Protein AF-A0A9W6WXC5-F1 (afdb_monomer_lite)

Secondary structure (DSSP, 8-state):
----------------------PPPPPPPPPPPPPPPPPP------------------HHHHHHHHHT-SHHHHHHHHHH-TT---TTTTT-HHHHHHHHHHH-GGGSS---------HHHHHHHHHHHHHHHHHHHHHHHHHHHHHHHHHHHHHHHHHHHHHHHHHHHHHHHHHHHHHHHHHHHHHHHHHHHHHHHHHHHHHHHHHHHHHHHHHHHHHHHHHHHHHHHHHHHHHHHHHHHHHHHHHHHHHHHHHHHHHHHHHHHHHHHHHHTSHHHHHHHHHHHHHHHHHHHHHHHHHHHHHHHHHHHHHHHHTSS---

Organism: NCBI:txid2077276

Structure (mmCIF, N/CA/C/O backbone):
data_AF-A0A9W6WXC5-F1
#
_entry.id   AF-A0A9W6WXC5-F1
#
loop_
_atom_site.group_PDB
_atom_site.id
_atom_site.type_symbol
_atom_site.label_atom_id
_atom_site.label_alt_id
_atom_site.label_comp_id
_atom_site.label_asym_id
_atom_site.label_entity_id
_atom_site.label_seq_id
_atom_site.pdbx_PDB_ins_code
_atom_site.Cartn_x
_atom_site.Cartn_y
_atom_site.Cartn_z
_atom_site.occupancy
_atom_site.B_iso_or_equiv
_atom_site.auth_seq_id
_atom_site.auth_comp_id
_atom_site.auth_asym_id
_atom_site.auth_atom_id
_atom_site.pdbx_PDB_model_num
ATOM 1 N N . MET A 1 1 ? 38.852 13.718 -19.858 1.00 51.62 1 MET A N 1
ATOM 2 C CA . MET A 1 1 ? 39.700 12.646 -19.287 1.00 51.62 1 MET A CA 1
ATOM 3 C C . MET A 1 1 ? 38.991 12.099 -18.048 1.00 51.62 1 MET A C 1
ATOM 5 O O . MET A 1 1 ? 39.132 12.653 -16.976 1.00 51.62 1 MET A O 1
ATOM 9 N N . LEU A 1 2 ? 37.888 11.368 -18.196 1.00 39.84 2 LEU A N 1
ATOM 10 C CA . LEU A 1 2 ? 37.776 9.903 -18.263 1.00 39.84 2 LEU A CA 1
ATOM 11 C C . LEU A 1 2 ? 38.662 9.092 -17.291 1.00 39.84 2 LEU A C 1
ATOM 13 O O . LEU A 1 2 ? 39.850 8.932 -17.531 1.00 39.84 2 LEU A O 1
ATOM 17 N N . ARG A 1 3 ? 37.945 8.440 -16.360 1.00 41.88 3 ARG A N 1
ATOM 18 C CA . ARG A 1 3 ? 38.170 7.122 -15.733 1.00 41.88 3 ARG A CA 1
ATOM 19 C C . ARG A 1 3 ? 39.221 7.029 -14.625 1.00 41.88 3 ARG A C 1
ATOM 21 O O . ARG A 1 3 ? 40.404 7.150 -14.884 1.00 41.88 3 ARG A O 1
ATOM 28 N N . GLN A 1 4 ? 38.767 6.576 -13.455 1.00 47.94 4 GLN A N 1
ATOM 29 C CA . GLN A 1 4 ? 39.073 5.225 -12.964 1.00 47.94 4 GLN A CA 1
ATOM 30 C C . GLN A 1 4 ? 37.939 4.753 -12.037 1.00 47.94 4 GLN A C 1
ATOM 32 O O . GLN A 1 4 ? 37.555 5.415 -11.080 1.00 47.94 4 GLN A O 1
ATOM 37 N N . VAL A 1 5 ? 37.362 3.621 -12.432 1.00 46.06 5 VAL A N 1
ATOM 38 C CA . VAL A 1 5 ? 36.309 2.837 -11.790 1.00 46.06 5 VAL A CA 1
ATOM 39 C C . VAL A 1 5 ? 36.912 1.449 -11.617 1.00 46.06 5 VAL A C 1
ATOM 41 O O . VAL A 1 5 ? 37.353 0.864 -12.605 1.00 46.06 5 VAL A O 1
ATOM 44 N N . THR A 1 6 ? 36.857 0.896 -10.413 1.00 54.97 6 THR A N 1
ATOM 45 C CA . THR A 1 6 ? 37.159 -0.513 -10.104 1.00 54.97 6 THR A CA 1
ATOM 46 C C . THR A 1 6 ? 36.149 -0.953 -9.038 1.00 54.97 6 THR A C 1
ATOM 48 O O . THR A 1 6 ? 36.198 -0.493 -7.906 1.00 54.97 6 THR A O 1
ATOM 51 N N . ARG A 1 7 ? 35.005 -1.556 -9.408 1.00 45.44 7 ARG A N 1
ATOM 52 C CA . ARG A 1 7 ? 34.735 -3.011 -9.568 1.00 45.44 7 ARG A CA 1
ATOM 53 C C . ARG A 1 7 ? 35.386 -3.870 -8.470 1.00 45.44 7 ARG A C 1
ATOM 55 O O . ARG A 1 7 ? 36.600 -3.972 -8.431 1.00 45.44 7 ARG A O 1
ATOM 62 N N . SER A 1 8 ? 34.632 -4.381 -7.489 1.00 41.09 8 SER A N 1
ATOM 63 C CA . SER A 1 8 ? 33.721 -5.555 -7.505 1.00 41.09 8 SER A CA 1
ATOM 64 C C . SER A 1 8 ? 34.401 -6.842 -7.018 1.00 41.09 8 SER A C 1
ATOM 66 O O . SER A 1 8 ? 35.233 -7.392 -7.730 1.00 41.09 8 SER A O 1
ATOM 68 N N . ARG A 1 9 ? 33.917 -7.416 -5.904 1.00 41.34 9 ARG A N 1
ATOM 69 C CA . ARG A 1 9 ? 33.710 -8.873 -5.790 1.00 41.34 9 ARG A CA 1
ATOM 70 C C . ARG A 1 9 ? 32.739 -9.208 -4.654 1.00 41.34 9 ARG A C 1
ATOM 72 O O . ARG A 1 9 ? 33.105 -9.241 -3.488 1.00 41.34 9 ARG A O 1
ATOM 79 N N . ALA A 1 10 ? 31.490 -9.461 -5.030 1.00 38.66 10 ALA A N 1
ATOM 80 C CA . ALA A 1 10 ? 30.543 -10.226 -4.236 1.00 38.66 10 ALA A CA 1
ATOM 81 C C . ALA A 1 10 ? 30.579 -11.666 -4.760 1.00 38.66 10 ALA A C 1
ATOM 83 O O . ALA A 1 10 ? 30.382 -11.893 -5.954 1.00 38.66 10 ALA A O 1
ATOM 84 N N . THR A 1 11 ? 30.855 -12.631 -3.889 1.00 53.06 11 THR A N 1
ATOM 85 C CA . THR A 1 11 ? 30.681 -14.057 -4.178 1.00 53.06 11 THR A CA 1
ATOM 86 C C . THR A 1 11 ? 29.415 -14.536 -3.493 1.00 53.06 11 THR A C 1
ATOM 88 O O . THR A 1 11 ? 29.370 -14.683 -2.275 1.00 53.06 11 THR A O 1
ATOM 91 N N . ALA A 1 12 ? 28.390 -14.777 -4.304 1.00 40.16 12 ALA A N 1
ATOM 92 C CA . ALA A 1 12 ? 27.260 -15.614 -3.948 1.00 40.16 12 ALA A CA 1
ATOM 93 C C . ALA A 1 12 ? 27.708 -17.082 -3.955 1.00 40.16 12 ALA A C 1
ATOM 95 O O . ALA A 1 12 ? 28.327 -17.538 -4.918 1.00 40.16 12 ALA A O 1
ATOM 96 N N . ARG A 1 13 ? 27.357 -17.839 -2.912 1.00 40.25 13 ARG A N 1
ATOM 97 C CA . ARG A 1 13 ? 27.306 -19.300 -2.985 1.00 40.25 13 ARG A CA 1
ATOM 98 C C . ARG A 1 13 ? 26.035 -19.780 -2.295 1.00 40.25 13 ARG A C 1
ATOM 100 O O . ARG A 1 13 ? 25.882 -19.666 -1.085 1.00 40.25 13 ARG A O 1
ATOM 107 N N . ALA A 1 14 ? 25.118 -20.262 -3.122 1.00 41.31 14 ALA A N 1
ATOM 108 C CA . ALA A 1 14 ? 23.935 -21.005 -2.738 1.00 41.31 14 ALA A CA 1
ATOM 109 C C . ALA A 1 14 ? 24.313 -22.470 -2.480 1.00 41.31 14 ALA A C 1
ATOM 111 O O . ALA A 1 14 ? 25.036 -23.048 -3.288 1.00 41.31 14 ALA A O 1
ATOM 112 N N . ALA A 1 15 ? 23.813 -23.049 -1.387 1.00 42.28 15 ALA A N 1
ATOM 113 C CA . ALA A 1 15 ? 23.455 -24.465 -1.240 1.00 42.28 15 ALA A CA 1
ATOM 114 C C . ALA A 1 15 ? 22.962 -24.709 0.196 1.00 42.28 15 ALA A C 1
ATOM 116 O O . ALA A 1 15 ? 23.644 -24.331 1.144 1.00 42.28 15 ALA A O 1
ATOM 117 N N . GLY A 1 16 ? 21.803 -25.354 0.358 1.00 36.34 16 GLY A N 1
ATOM 118 C CA . GLY A 1 16 ? 21.362 -25.864 1.662 1.00 36.34 16 GLY A CA 1
ATOM 119 C C . GLY A 1 16 ? 19.870 -25.720 1.936 1.00 36.34 16 GLY A C 1
ATOM 120 O O . GLY A 1 16 ? 19.472 -25.035 2.872 1.00 36.34 16 GLY A O 1
ATOM 121 N N . GLN A 1 17 ? 19.036 -26.360 1.117 1.00 45.66 17 GLN A N 1
ATOM 122 C CA . GLN A 1 17 ? 17.644 -26.636 1.466 1.00 45.66 17 GLN A CA 1
ATOM 123 C C . GLN A 1 17 ? 17.550 -27.764 2.509 1.00 45.66 17 GLN A C 1
ATOM 125 O O . GLN A 1 17 ? 18.410 -28.636 2.583 1.00 45.66 17 GLN A O 1
ATOM 130 N N . THR A 1 18 ? 16.399 -27.786 3.188 1.00 42.62 18 THR A N 1
ATOM 131 C CA . THR A 1 18 ? 15.774 -28.888 3.948 1.00 42.62 18 THR A CA 1
ATOM 132 C C . THR A 1 18 ? 16.166 -29.074 5.419 1.00 42.62 18 THR A C 1
ATOM 134 O O . THR A 1 18 ? 17.096 -29.786 5.767 1.00 42.62 18 THR A O 1
ATOM 137 N N . ARG A 1 19 ? 15.340 -28.499 6.306 1.00 42.53 19 ARG A N 1
ATOM 138 C CA . ARG A 1 19 ? 14.534 -29.227 7.314 1.00 42.53 19 ARG A CA 1
ATOM 139 C C . ARG A 1 19 ? 13.694 -28.218 8.109 1.00 42.53 19 ARG A C 1
ATOM 141 O O . ARG A 1 19 ? 14.120 -27.698 9.134 1.00 42.53 19 ARG A O 1
ATOM 148 N N . ARG A 1 20 ? 12.481 -27.926 7.626 1.00 41.16 20 ARG A N 1
ATOM 149 C CA . ARG A 1 20 ? 11.422 -27.351 8.468 1.00 41.16 20 ARG A CA 1
ATOM 150 C C . ARG A 1 20 ? 10.619 -28.513 9.036 1.00 41.16 20 ARG A C 1
ATOM 152 O O . ARG A 1 20 ? 9.940 -29.213 8.292 1.00 41.16 20 ARG A O 1
ATOM 159 N N . ALA A 1 21 ? 10.735 -28.711 10.342 1.00 39.22 21 ALA A N 1
ATOM 160 C CA . ALA A 1 21 ? 9.801 -29.511 11.109 1.00 39.22 21 ALA A CA 1
ATOM 161 C C . ALA A 1 21 ? 8.418 -28.843 11.036 1.00 39.22 21 ALA A C 1
ATOM 163 O O . ALA A 1 21 ? 8.267 -27.674 11.389 1.00 39.22 21 ALA A O 1
ATOM 164 N N . LEU A 1 22 ? 7.427 -29.577 10.535 1.00 38.88 22 LEU A N 1
ATOM 165 C CA . LEU A 1 22 ? 6.019 -29.221 10.652 1.00 38.88 22 LEU A CA 1
ATOM 166 C C . LEU A 1 22 ? 5.577 -29.585 12.073 1.00 38.88 22 LEU A C 1
ATOM 168 O O . LEU A 1 22 ? 5.265 -30.738 12.355 1.00 38.88 22 LEU A O 1
ATOM 172 N N . SER A 1 23 ? 5.592 -28.611 12.982 1.00 43.75 23 SER A N 1
ATOM 173 C CA . SER A 1 23 ? 4.859 -28.707 14.240 1.00 43.75 23 SER A CA 1
ATOM 174 C C . SER A 1 23 ? 3.385 -28.406 13.966 1.00 43.75 23 SER A C 1
ATOM 176 O O . SER A 1 23 ? 3.017 -27.326 13.504 1.00 43.75 23 SER A O 1
ATOM 178 N N . ALA A 1 24 ? 2.539 -29.401 14.214 1.00 51.22 24 ALA A N 1
ATOM 179 C CA . ALA A 1 24 ? 1.091 -29.280 14.164 1.00 51.22 24 ALA A CA 1
ATOM 180 C C . ALA A 1 24 ? 0.589 -28.250 15.200 1.00 51.22 24 ALA A C 1
ATOM 182 O O . ALA A 1 24 ? 1.048 -28.283 16.346 1.00 51.22 24 ALA A O 1
ATOM 183 N N . PRO A 1 25 ? -0.363 -27.361 14.861 1.00 47.50 25 PRO A N 1
ATOM 184 C CA . PRO A 1 25 ? -1.049 -26.569 15.868 1.00 47.50 25 PRO A CA 1
ATOM 185 C C . PRO A 1 25 ? -2.075 -27.432 16.611 1.00 47.50 25 PRO A C 1
ATOM 187 O O . PRO A 1 25 ? -2.856 -28.177 16.016 1.00 47.50 25 PRO A O 1
ATOM 190 N N . ALA A 1 26 ? -2.061 -27.316 17.937 1.00 43.03 26 ALA A N 1
ATOM 191 C CA . ALA A 1 26 ? -3.020 -27.945 18.824 1.00 43.03 26 ALA A CA 1
ATOM 192 C C . ALA A 1 26 ? -4.454 -27.461 18.543 1.00 43.03 26 ALA A C 1
ATOM 194 O O . ALA A 1 26 ? -4.724 -26.281 18.319 1.00 43.03 26 ALA A O 1
ATOM 195 N N . LYS A 1 27 ? -5.362 -28.432 18.585 1.00 48.53 27 LYS A N 1
ATOM 196 C CA . LYS A 1 27 ? -6.817 -28.344 18.475 1.00 48.53 27 LYS A CA 1
ATOM 197 C C . LYS A 1 27 ? -7.394 -27.328 19.473 1.00 48.53 27 LYS A C 1
ATOM 199 O O . LYS A 1 27 ? -7.203 -27.466 20.678 1.00 48.53 27 LYS A O 1
ATOM 204 N N . ALA A 1 28 ? -8.111 -26.327 18.963 1.00 46.88 28 ALA A N 1
ATOM 205 C CA . ALA A 1 28 ? -8.861 -25.364 19.767 1.00 46.88 28 ALA A CA 1
ATOM 206 C C . ALA A 1 28 ? -10.003 -26.057 20.546 1.00 46.88 28 ALA A C 1
ATOM 208 O O . ALA A 1 28 ? -10.663 -26.938 19.983 1.00 46.88 28 ALA A O 1
ATOM 209 N N . PRO A 1 29 ? -10.278 -25.677 21.808 1.00 52.50 29 PRO A N 1
ATOM 210 C CA . PRO A 1 29 ? -11.472 -26.126 22.508 1.00 52.50 29 PRO A CA 1
ATOM 211 C C . PRO A 1 29 ? -12.711 -25.386 21.986 1.00 52.50 29 PRO A C 1
ATOM 213 O O . PRO A 1 29 ? -12.694 -24.177 21.756 1.00 52.50 29 PRO A O 1
ATOM 216 N N . ALA A 1 30 ? -13.778 -26.155 21.787 1.00 46.12 30 ALA A N 1
ATOM 217 C CA . ALA A 1 30 ? -15.077 -25.705 21.314 1.00 46.12 30 ALA A CA 1
ATOM 218 C C . ALA A 1 30 ? -15.696 -24.638 22.233 1.00 46.12 30 ALA A C 1
ATOM 220 O O . ALA A 1 30 ? -15.663 -24.753 23.459 1.00 46.12 30 ALA A O 1
ATOM 221 N N . ALA A 1 31 ? -16.291 -23.617 21.616 1.00 49.19 31 ALA A N 1
ATOM 222 C CA . ALA A 1 31 ? -17.141 -22.643 22.285 1.00 49.19 31 ALA A CA 1
ATOM 223 C C . ALA A 1 31 ? -18.435 -23.315 22.792 1.00 49.19 31 ALA A C 1
ATOM 225 O O . ALA A 1 31 ? -19.008 -24.130 22.064 1.00 49.19 31 ALA A O 1
ATOM 226 N N . PRO A 1 32 ? -18.929 -22.983 23.998 1.00 53.50 32 PRO A N 1
ATOM 227 C CA . PRO A 1 32 ? -20.231 -23.445 24.452 1.00 53.50 32 PRO A CA 1
ATOM 228 C C . PRO A 1 32 ? -21.359 -22.655 23.774 1.00 53.50 32 PRO A C 1
ATOM 230 O O . PRO A 1 32 ? -21.360 -21.425 23.728 1.00 53.50 32 PRO A O 1
ATOM 233 N N . THR A 1 33 ? -22.324 -23.402 23.256 1.00 58.69 33 THR A N 1
ATOM 234 C CA . THR A 1 33 ? -23.594 -22.963 22.671 1.00 58.69 33 THR A CA 1
ATOM 235 C C . THR A 1 33 ? -24.427 -22.154 23.683 1.00 58.69 33 THR A C 1
ATOM 237 O O . THR A 1 33 ? -24.492 -22.548 24.850 1.00 58.69 33 THR A O 1
ATOM 240 N N . PRO A 1 34 ? -25.104 -21.059 23.285 1.00 46.81 34 PRO A N 1
ATOM 241 C CA . PRO A 1 34 ? -25.998 -20.325 24.177 1.00 46.81 34 PRO A CA 1
ATOM 242 C C . PRO A 1 34 ? -27.314 -21.089 24.397 1.00 46.81 34 PRO A C 1
ATOM 244 O O . PRO A 1 34 ? -27.959 -21.534 23.449 1.00 46.81 34 PRO A O 1
ATOM 247 N N . ALA A 1 35 ? -27.706 -21.234 25.663 1.00 52.19 35 ALA A N 1
ATOM 248 C CA . ALA A 1 35 ? -28.990 -21.793 26.080 1.00 52.19 35 ALA A CA 1
ATOM 249 C C . ALA A 1 35 ? -30.164 -20.831 25.765 1.00 52.19 35 ALA A C 1
ATOM 251 O O . ALA A 1 35 ? -29.963 -19.614 25.737 1.00 52.19 35 ALA A O 1
ATOM 252 N N . PRO A 1 36 ? -31.388 -21.352 25.543 1.00 57.69 36 PRO A N 1
ATOM 253 C CA . PRO A 1 36 ? -32.557 -20.557 25.159 1.00 57.69 36 PRO A CA 1
ATOM 254 C C . PRO A 1 36 ? -33.153 -19.756 26.338 1.00 57.69 36 PRO A C 1
ATOM 256 O O . PRO A 1 36 ? -32.984 -20.144 27.497 1.00 57.69 36 PRO A O 1
ATOM 259 N N . PRO A 1 37 ? -33.877 -18.650 26.070 1.00 52.66 37 PRO A N 1
ATOM 260 C CA . PRO A 1 37 ? -34.455 -17.804 27.110 1.00 52.66 37 PRO A CA 1
ATOM 261 C C . PRO A 1 37 ? -35.644 -18.479 27.807 1.00 52.66 37 PRO A C 1
ATOM 263 O O . PRO A 1 37 ? -36.576 -18.965 27.168 1.00 52.66 37 PRO A O 1
ATOM 266 N N . ALA A 1 38 ? -35.614 -18.470 29.140 1.00 46.66 38 ALA A N 1
ATOM 267 C CA . ALA A 1 38 ? -36.690 -18.956 29.991 1.00 46.66 38 ALA A CA 1
ATOM 268 C C . ALA A 1 38 ? -37.940 -18.067 29.881 1.00 46.66 38 ALA A C 1
ATOM 270 O O . ALA A 1 38 ? -37.878 -16.839 29.983 1.00 46.66 38 ALA A O 1
ATOM 271 N N . ALA A 1 39 ? -39.081 -18.724 29.692 1.00 42.22 39 ALA A N 1
ATOM 272 C CA . ALA A 1 39 ? -40.407 -18.136 29.666 1.00 42.22 39 ALA A CA 1
ATOM 273 C C . ALA A 1 39 ? -40.842 -17.611 31.050 1.00 42.22 39 ALA A C 1
ATOM 275 O O . ALA A 1 39 ? -40.602 -18.240 32.081 1.00 42.22 39 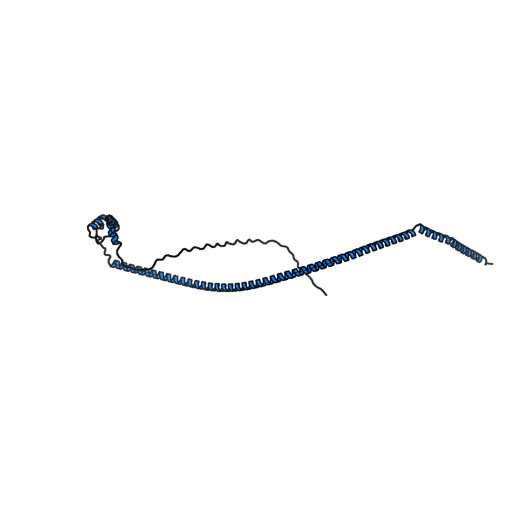ALA A O 1
ATOM 276 N N . LYS A 1 40 ? -41.539 -16.468 31.044 1.00 49.34 40 LYS A N 1
ATOM 277 C CA . LYS A 1 40 ? -42.356 -15.951 32.157 1.00 49.34 40 LYS A CA 1
ATOM 278 C C . LYS A 1 40 ? -43.474 -16.935 32.528 1.00 49.34 40 LYS A C 1
ATOM 280 O O . LYS A 1 40 ? -44.117 -17.467 31.624 1.00 49.34 40 LYS A O 1
ATOM 285 N N . PRO A 1 41 ? -43.830 -17.015 33.819 1.00 46.81 41 PRO A N 1
ATOM 286 C CA . PRO A 1 41 ? -45.231 -17.202 34.203 1.00 46.81 41 PRO A CA 1
ATOM 287 C C . PRO A 1 41 ? -45.796 -16.021 35.025 1.00 46.81 41 PRO A C 1
ATOM 289 O O . PRO A 1 41 ? -45.033 -15.178 35.501 1.00 46.81 41 PRO A O 1
ATOM 292 N N . PRO A 1 42 ? -47.136 -15.917 35.125 1.00 46.34 42 PRO A N 1
ATOM 293 C CA . PRO A 1 42 ? -47.856 -14.657 35.275 1.00 46.34 42 PRO A CA 1
ATOM 294 C C . PRO A 1 42 ? -48.202 -14.269 36.721 1.00 46.34 42 PRO A C 1
ATOM 296 O O . PRO A 1 42 ? -47.919 -14.968 37.689 1.00 46.34 42 PRO A O 1
ATOM 299 N N . ALA A 1 43 ? -48.813 -13.088 36.799 1.00 36.78 43 ALA A N 1
ATOM 300 C CA . ALA A 1 43 ? -49.229 -12.340 37.971 1.00 36.78 43 ALA A CA 1
ATOM 301 C C . ALA A 1 43 ? -50.251 -13.035 38.897 1.00 36.78 43 ALA A C 1
ATOM 303 O O . ALA A 1 43 ? -50.956 -13.968 38.525 1.00 36.78 43 ALA A O 1
ATOM 304 N N . ALA A 1 44 ? -50.299 -12.472 40.106 1.00 47.72 44 ALA A N 1
ATOM 305 C CA . ALA A 1 44 ? -51.120 -12.748 41.284 1.00 47.72 44 ALA A CA 1
ATOM 306 C C . ALA A 1 44 ? -52.632 -12.979 41.076 1.00 47.72 44 ALA A C 1
ATOM 308 O O . ALA A 1 44 ? -53.216 -12.500 40.105 1.00 47.72 44 ALA A O 1
ATOM 309 N N . PRO A 1 45 ? -53.296 -13.463 42.143 1.00 41.72 45 PRO A N 1
ATOM 310 C CA . PRO A 1 45 ? -54.549 -12.861 42.589 1.00 41.72 45 PRO A CA 1
ATOM 311 C C . PRO A 1 45 ? -54.460 -12.287 44.020 1.00 41.72 45 PRO A C 1
ATOM 313 O O . PRO A 1 45 ? -53.825 -12.853 44.909 1.00 41.72 45 PRO A O 1
ATOM 316 N N . LYS A 1 46 ? -55.123 -11.138 44.225 1.00 43.69 46 LYS A N 1
ATOM 317 C CA . LYS A 1 46 ? -55.483 -10.546 45.535 1.00 43.69 46 LYS A CA 1
ATOM 318 C C . LYS A 1 46 ? -56.549 -11.407 46.244 1.00 43.69 46 LYS A C 1
ATOM 320 O O . LYS A 1 46 ? -57.284 -12.114 45.557 1.00 43.69 46 LYS A O 1
ATOM 325 N N . PRO A 1 47 ? -56.691 -11.296 47.579 1.00 42.62 47 PRO A N 1
ATOM 326 C CA . PRO A 1 47 ? -57.825 -10.529 48.144 1.00 42.62 47 PRO A CA 1
ATOM 327 C C . PRO A 1 47 ? -57.394 -9.623 49.327 1.00 42.62 47 PRO A C 1
ATOM 329 O O . PRO A 1 47 ? -56.557 -10.003 50.136 1.00 42.62 47 PRO A O 1
ATOM 332 N N . THR A 1 48 ? -57.687 -8.318 49.283 1.00 35.34 48 THR A N 1
ATOM 333 C CA . THR A 1 48 ? -58.779 -7.581 49.978 1.00 35.34 48 THR A CA 1
ATOM 334 C C . THR A 1 48 ? -58.642 -7.452 51.497 1.00 35.34 48 THR A C 1
ATOM 336 O O . THR A 1 48 ? -58.590 -8.429 52.235 1.00 35.34 48 THR A O 1
ATOM 339 N N . ALA A 1 49 ? -58.623 -6.192 51.931 1.00 34.66 49 ALA A N 1
ATOM 340 C CA . ALA A 1 49 ? -58.603 -5.738 53.309 1.00 34.66 49 ALA A CA 1
ATOM 341 C C . ALA A 1 49 ? -60.019 -5.636 53.908 1.00 34.66 49 ALA A C 1
ATOM 343 O O . ALA A 1 49 ? -60.958 -5.307 53.191 1.00 34.66 49 ALA A O 1
ATOM 344 N N . ALA A 1 50 ? -60.071 -5.861 55.227 1.00 33.00 50 ALA A N 1
ATOM 345 C CA . ALA A 1 50 ? -60.889 -5.220 56.267 1.00 33.00 50 ALA A CA 1
ATOM 346 C C . ALA A 1 50 ? -62.423 -5.104 56.108 1.00 33.00 50 ALA A C 1
ATOM 348 O O . ALA A 1 50 ? -62.907 -4.368 55.257 1.00 33.00 50 ALA A O 1
ATOM 349 N N . ALA A 1 51 ? -63.163 -5.703 57.054 1.00 31.44 51 ALA A N 1
ATOM 350 C CA . ALA A 1 51 ? -63.965 -4.972 58.053 1.00 31.44 51 ALA A CA 1
ATOM 351 C C . ALA A 1 51 ? -64.642 -5.932 59.063 1.00 31.44 51 ALA A C 1
ATOM 353 O O . ALA A 1 51 ? -65.308 -6.889 58.683 1.00 31.44 51 ALA A O 1
ATOM 354 N N . ASP A 1 52 ? -64.393 -5.652 60.343 1.00 29.88 52 ASP A N 1
ATOM 355 C CA . ASP A 1 52 ? -65.259 -5.684 61.533 1.00 29.88 52 ASP A CA 1
ATOM 356 C C . ASP A 1 52 ? -66.467 -6.635 61.655 1.00 29.88 52 ASP A C 1
ATOM 358 O O . ASP A 1 52 ? -67.434 -6.578 60.901 1.00 29.88 52 ASP A O 1
ATOM 362 N N . SER A 1 53 ? -66.478 -7.402 62.752 1.00 33.47 53 SER A N 1
ATOM 363 C CA . SER A 1 53 ? -67.535 -7.450 63.793 1.00 33.47 53 SER A CA 1
ATOM 364 C C . SER A 1 53 ? -67.346 -8.735 64.618 1.00 33.47 53 SER A C 1
ATOM 366 O O . SER A 1 53 ? -67.176 -9.827 64.094 1.00 33.47 53 SER A O 1
ATOM 368 N N . SER A 1 54 ? -67.056 -8.607 65.909 1.00 36.16 54 SER A N 1
ATOM 369 C CA . SER A 1 54 ? -68.048 -8.602 66.989 1.00 36.16 54 SER A CA 1
ATOM 370 C C . SER A 1 54 ? -68.698 -9.970 67.233 1.00 36.16 54 SER A C 1
ATOM 372 O O . SER A 1 54 ? -69.240 -10.608 66.337 1.00 36.16 54 SER A O 1
ATOM 374 N N . THR A 1 55 ? -68.756 -10.326 68.517 1.00 39.72 55 THR A N 1
ATOM 375 C CA . THR A 1 55 ? -69.532 -11.418 69.129 1.00 39.72 55 THR A CA 1
ATOM 376 C C . THR A 1 55 ? -68.903 -12.814 69.101 1.00 39.72 55 THR A C 1
ATOM 378 O O . THR A 1 55 ? -69.099 -13.626 68.202 1.00 39.72 55 THR A O 1
ATOM 381 N N . GLY A 1 56 ? -68.217 -13.144 70.199 1.00 37.38 56 GLY A N 1
ATOM 382 C CA . GLY A 1 56 ? -68.117 -14.530 70.630 1.00 37.38 56 GLY A CA 1
ATOM 383 C C . GLY A 1 56 ? -69.502 -15.065 70.989 1.00 37.38 56 GLY A C 1
ATOM 384 O O . GLY A 1 56 ? -70.255 -14.386 71.674 1.00 37.38 56 GLY A O 1
ATOM 385 N N . SER A 1 57 ? -69.832 -16.281 70.557 1.00 37.75 57 SER A N 1
ATOM 386 C CA . SER A 1 57 ? -70.835 -17.108 71.232 1.00 37.75 57 SER A CA 1
ATOM 387 C C . SER A 1 57 ? -70.812 -18.542 70.700 1.00 37.75 57 SER A C 1
ATOM 389 O O . SER A 1 57 ? -71.152 -18.813 69.554 1.00 37.75 57 SER A O 1
ATOM 391 N N . ALA A 1 58 ? -70.341 -19.459 71.545 1.00 47.34 58 ALA A N 1
ATOM 392 C CA . ALA A 1 58 ? -71.046 -20.669 71.981 1.00 47.34 58 ALA A CA 1
ATOM 393 C C . ALA A 1 58 ? -71.851 -21.552 70.988 1.00 47.34 58 ALA A C 1
ATOM 395 O O . ALA A 1 58 ? -72.690 -22.327 71.441 1.00 47.34 58 ALA A O 1
ATOM 396 N N . LEU A 1 59 ? -71.598 -21.541 69.678 1.00 46.50 59 LEU A N 1
ATOM 397 C CA . LEU A 1 59 ? -72.416 -22.307 68.721 1.00 46.50 59 LEU A CA 1
ATOM 398 C C . LEU A 1 59 ? -72.041 -23.782 68.429 1.00 46.50 59 LEU A C 1
ATOM 400 O O . LEU A 1 59 ? -72.910 -24.476 67.903 1.00 46.50 59 LEU A O 1
ATOM 404 N N . PRO A 1 60 ? -70.884 -24.368 68.822 1.00 52.09 60 PRO A N 1
ATOM 405 C CA . PRO A 1 60 ? -70.703 -25.819 68.669 1.00 52.09 60 PRO A CA 1
ATOM 406 C C . PRO A 1 60 ? -71.335 -26.641 69.809 1.00 52.09 60 PRO A C 1
ATOM 408 O O . PRO A 1 60 ? -71.530 -27.843 69.657 1.00 52.09 60 PRO A O 1
ATOM 411 N N . LYS A 1 61 ? -71.694 -26.027 70.951 1.00 50.16 61 LYS A N 1
ATOM 412 C CA . LYS A 1 61 ? -72.265 -26.752 72.108 1.00 50.16 61 LYS A CA 1
ATOM 413 C C . LYS A 1 61 ? -73.769 -27.011 71.999 1.00 50.16 61 LYS A C 1
ATOM 415 O O . LYS A 1 61 ? -74.234 -28.018 72.522 1.00 50.16 61 LYS A O 1
ATOM 420 N N . LEU A 1 62 ? -74.515 -26.153 71.301 1.00 49.25 62 LEU A N 1
ATOM 421 C CA . LEU A 1 62 ? -75.957 -26.344 71.097 1.00 49.25 62 LEU A CA 1
ATOM 422 C C . LEU A 1 62 ? -76.267 -27.332 69.962 1.00 49.25 62 LEU A C 1
ATOM 424 O O . LEU A 1 62 ? -77.217 -28.102 70.077 1.00 49.25 62 LEU A O 1
ATOM 428 N N . LEU A 1 63 ? -75.420 -27.409 68.927 1.00 52.59 63 LEU A N 1
ATOM 429 C CA . LEU A 1 63 ? -75.541 -28.435 67.881 1.00 52.59 63 LEU A CA 1
ATOM 430 C C . LEU A 1 63 ? -75.173 -29.842 68.382 1.00 52.59 63 LEU A C 1
ATOM 432 O O . LEU A 1 63 ? -75.771 -30.819 67.936 1.00 52.59 63 LEU A O 1
ATOM 436 N N . LEU A 1 64 ? -74.268 -29.953 69.365 1.00 53.34 64 LEU A N 1
ATOM 437 C CA . LEU A 1 64 ? -73.960 -31.236 70.005 1.00 53.34 64 LEU A CA 1
ATOM 438 C C . LEU A 1 64 ? -75.126 -31.766 70.858 1.00 53.34 64 LEU A C 1
ATOM 440 O O . LEU A 1 64 ? -75.265 -32.976 70.996 1.00 53.34 64 LEU A O 1
ATOM 444 N N . LEU A 1 65 ? -75.979 -30.887 71.403 1.00 52.56 65 LEU A N 1
ATOM 445 C CA . LEU A 1 65 ? -77.172 -31.301 72.154 1.00 52.56 65 LEU A CA 1
ATOM 446 C C . LEU A 1 65 ? -78.288 -31.830 71.238 1.00 52.56 65 LEU A C 1
ATOM 448 O O . LEU A 1 65 ? -78.998 -32.751 71.627 1.00 52.56 65 LEU A O 1
ATOM 452 N N . GLY A 1 66 ? -78.427 -31.288 70.022 1.00 56.31 66 GLY A N 1
ATOM 453 C CA . GLY A 1 66 ? -79.446 -31.726 69.056 1.00 56.31 66 GLY A CA 1
ATOM 454 C C . GLY A 1 66 ? -79.136 -33.065 68.372 1.00 56.31 66 GLY A C 1
ATOM 455 O O . GLY A 1 66 ? -80.051 -33.818 68.048 1.00 56.31 66 GLY A O 1
ATOM 456 N N . LEU A 1 67 ? -77.851 -33.392 68.196 1.00 51.50 67 LEU A N 1
ATOM 457 C CA . LEU A 1 67 ? -77.376 -34.644 67.580 1.00 51.50 67 LEU A CA 1
ATOM 458 C C . LEU A 1 67 ? -77.181 -35.803 68.576 1.00 51.50 67 LEU A C 1
ATOM 460 O O . LEU A 1 67 ? -77.019 -36.948 68.160 1.00 51.50 67 LEU A O 1
ATOM 464 N N . LEU A 1 68 ? -77.253 -35.533 69.882 1.00 55.09 68 LEU A N 1
ATOM 465 C CA . LEU A 1 68 ? -77.284 -36.541 70.951 1.00 55.09 68 LEU A CA 1
ATOM 466 C C . LEU A 1 68 ? -78.722 -36.999 71.289 1.00 55.09 68 LEU A C 1
ATOM 468 O O . LEU A 1 68 ? -78.965 -37.535 72.367 1.00 55.09 68 LEU A O 1
ATOM 472 N N . SER A 1 69 ? -79.693 -36.807 70.390 1.00 58.25 69 SER A N 1
ATOM 473 C CA . SER A 1 69 ? -81.081 -37.252 70.608 1.00 58.25 69 SER A CA 1
ATOM 474 C C . SER A 1 69 ? -81.246 -38.778 70.567 1.00 58.25 69 SER A C 1
ATOM 476 O O . SER A 1 69 ? -82.237 -39.307 71.065 1.00 58.25 69 SER A O 1
ATOM 478 N N . ALA A 1 70 ? -80.262 -39.499 70.019 1.00 68.56 70 ALA A N 1
ATOM 479 C CA . ALA A 1 70 ? -80.212 -40.953 70.045 1.00 68.56 70 ALA A CA 1
ATOM 480 C C . ALA A 1 70 ? -79.429 -41.448 71.284 1.00 68.56 70 ALA A C 1
ATOM 482 O O . ALA A 1 70 ? -78.234 -41.149 71.395 1.00 68.56 70 ALA A O 1
ATOM 483 N N . PRO A 1 71 ? -80.028 -42.282 72.162 1.00 73.62 71 PRO A N 1
ATOM 484 C CA . PRO A 1 71 ? -79.370 -42.833 73.357 1.00 73.62 71 PRO A CA 1
ATOM 485 C C . PRO A 1 71 ? -78.069 -43.611 73.084 1.00 73.62 71 PRO A C 1
ATOM 487 O O . PRO A 1 71 ? -77.254 -43.813 73.979 1.00 73.62 71 PRO A O 1
ATOM 490 N N . ALA A 1 72 ? -77.853 -44.065 71.847 1.00 77.38 72 ALA A N 1
ATOM 491 C CA . ALA A 1 72 ? -76.627 -44.751 71.448 1.00 77.38 72 ALA A CA 1
ATOM 492 C C . ALA A 1 72 ? -75.454 -43.781 71.202 1.00 77.38 72 ALA A C 1
ATOM 494 O O . ALA A 1 72 ? -74.315 -44.087 71.553 1.00 77.38 72 ALA A O 1
ATOM 495 N N . ALA A 1 73 ? -75.714 -42.597 70.636 1.00 77.81 73 ALA A N 1
ATOM 496 C CA . ALA A 1 73 ? -74.672 -41.610 70.342 1.00 77.81 73 ALA A CA 1
ATOM 497 C C . ALA A 1 73 ? -74.143 -40.956 71.627 1.00 77.81 73 ALA A C 1
ATOM 499 O O . ALA A 1 73 ? -72.932 -40.790 71.794 1.00 77.81 73 ALA A O 1
ATOM 500 N N . THR A 1 74 ? -75.041 -40.671 72.577 1.00 79.31 74 THR A N 1
ATOM 501 C CA . THR A 1 74 ? -74.681 -40.247 73.938 1.00 79.31 74 THR A CA 1
ATOM 502 C C . THR A 1 74 ? -73.801 -41.288 74.626 1.00 79.31 74 THR A C 1
ATOM 504 O O . THR A 1 74 ? -72.825 -40.912 75.265 1.00 79.31 74 THR A O 1
ATOM 507 N N . ALA A 1 75 ? -74.080 -42.586 74.463 1.00 82.81 75 ALA A N 1
ATOM 508 C CA . ALA A 1 75 ? -73.315 -43.649 75.118 1.00 82.81 75 ALA A CA 1
ATOM 509 C C . ALA A 1 75 ? -71.872 -43.712 74.600 1.00 82.81 75 ALA A C 1
ATOM 511 O O . ALA A 1 75 ? -70.928 -43.757 75.388 1.00 82.81 75 ALA A O 1
ATOM 512 N N . VAL A 1 76 ? -71.683 -43.654 73.277 1.00 83.19 76 VAL A N 1
ATOM 513 C CA . VAL A 1 76 ? -70.344 -43.642 72.660 1.00 83.19 76 VAL A CA 1
ATOM 514 C C . VAL A 1 76 ? -69.557 -42.410 73.101 1.00 83.19 76 VAL A C 1
ATOM 516 O O . VAL A 1 76 ? -68.389 -42.519 73.478 1.00 83.19 76 VAL A O 1
ATOM 519 N N . TYR A 1 77 ? -70.206 -41.247 73.115 1.00 80.81 77 TYR A N 1
ATOM 520 C CA . TYR A 1 77 ? -69.564 -40.002 73.515 1.00 80.81 77 TYR A CA 1
ATOM 521 C C . TYR A 1 77 ? -69.186 -39.985 75.003 1.00 80.81 77 TYR A C 1
ATOM 523 O O . TYR A 1 77 ? -68.076 -39.582 75.352 1.00 80.81 77 TYR A O 1
ATOM 531 N N . VAL A 1 78 ? -70.071 -40.476 75.876 1.00 85.12 78 VAL A N 1
ATOM 532 C CA . VAL A 1 78 ? -69.827 -40.608 77.322 1.00 85.12 78 VAL A CA 1
ATOM 533 C C . VAL A 1 78 ? -68.701 -41.608 77.597 1.00 85.12 78 VAL A C 1
ATOM 535 O O . VAL A 1 78 ? -67.869 -41.348 78.461 1.00 85.12 78 VAL A O 1
ATOM 538 N N . LYS A 1 79 ? -68.601 -42.693 76.817 1.00 84.25 79 LYS A N 1
ATOM 539 C CA . LYS A 1 79 ? -67.499 -43.662 76.913 1.00 84.25 79 LYS A CA 1
ATOM 540 C C . LYS A 1 79 ? -66.146 -43.077 76.494 1.00 84.25 79 LYS A C 1
ATOM 542 O O . LYS A 1 79 ? -65.130 -43.416 77.088 1.00 84.25 79 LYS A O 1
ATOM 547 N N . GLN A 1 80 ? -66.128 -42.182 75.505 1.00 83.81 80 GLN A N 1
ATOM 548 C CA . GLN A 1 80 ? -64.914 -41.464 75.089 1.00 83.81 80 GLN A CA 1
ATOM 549 C C . GLN A 1 80 ? -64.550 -40.308 76.032 1.00 83.81 80 GLN A C 1
ATOM 551 O O . GLN A 1 80 ? -63.380 -39.954 76.149 1.00 83.81 80 GLN A O 1
ATOM 556 N N . ASN A 1 81 ? -65.537 -39.725 76.718 1.00 82.56 81 ASN A N 1
ATOM 557 C CA . ASN A 1 81 ? -65.365 -38.566 77.590 1.00 82.56 81 ASN A CA 1
ATOM 558 C C . ASN A 1 81 ? -65.999 -38.825 78.969 1.00 82.56 81 ASN A C 1
ATOM 560 O O . ASN A 1 81 ? -67.021 -38.216 79.300 1.00 82.56 81 ASN A O 1
ATOM 564 N N . PRO A 1 82 ? -65.394 -39.682 79.813 1.00 79.81 82 PRO A N 1
ATOM 565 C CA . PRO A 1 82 ? -65.990 -40.091 81.090 1.00 79.81 82 PRO A CA 1
ATOM 566 C C . PRO A 1 82 ? -66.214 -38.914 82.053 1.00 79.81 82 PRO A C 1
ATOM 568 O O . PRO A 1 82 ? -67.180 -38.901 82.815 1.00 79.81 82 PRO A O 1
ATOM 571 N N . GLN A 1 83 ? -65.377 -37.879 81.964 1.00 78.56 83 GLN A N 1
ATOM 572 C CA . GLN A 1 83 ? -65.457 -36.639 82.746 1.00 78.56 83 GLN A CA 1
ATOM 573 C C . GLN A 1 83 ? -66.543 -35.651 82.278 1.00 78.56 83 GLN A C 1
ATOM 575 O O . GLN A 1 83 ? -66.799 -34.650 82.946 1.00 78.56 83 GLN A O 1
ATOM 580 N N . TRP A 1 84 ? -67.196 -35.901 81.139 1.00 81.12 84 TRP A N 1
ATOM 581 C CA . TRP A 1 84 ? -68.253 -35.027 80.639 1.00 81.12 84 TRP A CA 1
ATOM 582 C C . TRP A 1 84 ? -69.566 -35.283 81.385 1.00 81.12 84 TRP A C 1
ATOM 584 O O . TRP A 1 84 ? -70.227 -36.302 81.180 1.00 81.12 84 TRP A O 1
ATOM 594 N N . ASN A 1 85 ? -69.947 -34.347 82.254 1.00 82.56 85 ASN A N 1
ATOM 595 C CA . ASN A 1 85 ? -71.217 -34.376 82.972 1.00 82.56 85 ASN A CA 1
ATOM 596 C C . ASN A 1 85 ? -71.918 -33.010 82.851 1.00 82.56 85 ASN A C 1
ATOM 598 O O . ASN A 1 85 ? -71.488 -32.049 83.496 1.00 82.56 85 ASN A O 1
ATOM 602 N N . PRO A 1 86 ? -72.940 -32.872 81.989 1.00 80.69 86 PRO A N 1
ATOM 603 C CA . PRO A 1 86 ? -73.624 -31.599 81.804 1.00 80.69 86 PRO A CA 1
ATOM 604 C C . PRO A 1 86 ? -74.379 -31.195 83.076 1.00 80.69 86 PRO A C 1
ATOM 606 O O . PRO A 1 86 ? -75.150 -31.975 83.627 1.00 80.69 86 PRO A O 1
ATOM 609 N N . ALA A 1 87 ? -74.192 -29.947 83.520 1.00 74.56 87 ALA A N 1
ATOM 610 C CA . ALA A 1 87 ? -74.751 -29.443 84.779 1.00 74.56 87 ALA A CA 1
ATOM 611 C C . ALA A 1 87 ? -76.284 -29.565 84.869 1.00 74.56 87 ALA A C 1
ATOM 613 O O . ALA A 1 87 ? -76.807 -29.785 85.951 1.00 74.56 87 ALA A O 1
ATOM 614 N N . ALA A 1 88 ? -76.988 -29.484 83.736 1.00 76.94 88 ALA A N 1
ATOM 615 C CA . ALA A 1 88 ? -78.446 -29.592 83.679 1.00 76.94 88 ALA A CA 1
ATOM 616 C C . ALA A 1 88 ? -78.989 -31.018 83.907 1.00 76.94 88 ALA A C 1
ATOM 618 O O . ALA A 1 88 ? -80.152 -31.165 84.258 1.00 76.94 88 ALA A O 1
ATOM 619 N N . LEU A 1 89 ? -78.174 -32.058 83.694 1.00 78.94 89 LEU A N 1
ATOM 620 C CA . LEU A 1 89 ? -78.578 -33.466 83.845 1.00 78.94 89 LEU A CA 1
ATOM 621 C C . LEU A 1 89 ? -77.835 -34.166 84.987 1.00 78.94 89 LEU A C 1
ATOM 623 O O . LEU A 1 89 ? -78.089 -35.337 85.247 1.00 78.94 89 LEU A O 1
ATOM 627 N N . ARG A 1 90 ? -76.922 -33.462 85.670 1.00 76.69 90 ARG A N 1
ATOM 628 C CA . ARG A 1 90 ? -76.066 -34.009 86.732 1.00 76.69 90 ARG A CA 1
ATOM 629 C C . ARG A 1 90 ? -76.864 -34.732 87.819 1.00 76.69 90 ARG A C 1
ATOM 631 O O . ARG A 1 90 ? -76.395 -35.759 88.302 1.00 76.69 90 ARG A O 1
ATOM 638 N N . ASP A 1 91 ? -78.048 -34.214 88.131 1.00 77.12 91 ASP A N 1
ATOM 639 C CA . ASP A 1 91 ? -78.922 -34.709 89.195 1.00 77.12 91 ASP A CA 1
ATOM 640 C C . ASP A 1 91 ? -80.160 -35.462 88.654 1.00 77.12 91 ASP A C 1
ATOM 642 O O . ASP A 1 91 ? -81.011 -35.898 89.428 1.00 77.12 91 ASP A O 1
ATOM 646 N N . ASP A 1 92 ? -80.283 -35.648 87.329 1.00 82.75 92 ASP A N 1
ATOM 647 C CA . ASP A 1 92 ? -81.390 -36.413 86.739 1.00 82.75 92 ASP A CA 1
ATOM 648 C C . ASP A 1 92 ? -81.150 -37.919 86.936 1.00 82.75 92 ASP A C 1
ATOM 650 O O . ASP A 1 92 ? -80.160 -38.489 86.464 1.00 82.75 92 ASP A O 1
ATOM 654 N N . ALA A 1 93 ? -82.091 -38.594 87.598 1.00 81.19 93 ALA A N 1
ATOM 655 C CA . ALA A 1 93 ? -82.018 -40.026 87.878 1.00 81.19 93 ALA A CA 1
ATOM 656 C C . ALA A 1 93 ? -81.833 -40.876 86.608 1.00 81.19 93 ALA A C 1
ATOM 658 O O . ALA A 1 93 ? -81.152 -41.905 86.638 1.00 81.19 93 ALA A O 1
ATOM 659 N N . ARG A 1 94 ? -82.404 -40.443 85.474 1.00 83.62 94 ARG A N 1
ATOM 660 C CA . ARG A 1 94 ? -82.268 -41.140 84.185 1.00 83.62 94 ARG A CA 1
ATOM 661 C C . ARG A 1 94 ? -80.855 -41.024 83.627 1.00 83.62 94 ARG A C 1
ATOM 663 O O . ARG A 1 94 ? -80.331 -41.994 83.084 1.00 83.62 94 ARG A O 1
ATOM 670 N N . TRP A 1 95 ? -80.228 -39.864 83.793 1.00 84.62 95 TRP A N 1
ATOM 671 C CA . TRP A 1 95 ? -78.861 -39.614 83.345 1.00 84.62 95 TRP A CA 1
ATOM 672 C C . TRP A 1 95 ? -77.830 -40.369 84.187 1.00 84.62 95 TRP A C 1
ATOM 674 O O . TRP A 1 95 ? -76.889 -40.942 83.638 1.00 84.62 95 TRP A O 1
ATOM 684 N N . ILE A 1 96 ? -78.041 -40.440 85.504 1.00 82.38 96 ILE A N 1
ATOM 685 C CA . ILE A 1 96 ? -77.183 -41.197 86.424 1.00 82.38 96 ILE A CA 1
ATOM 686 C C . ILE A 1 96 ? -77.222 -42.692 86.079 1.00 82.38 96 ILE A C 1
ATOM 688 O O . ILE A 1 96 ? -76.171 -43.281 85.842 1.00 82.38 96 ILE A O 1
ATOM 692 N N . ARG A 1 97 ? -78.423 -43.276 85.934 1.00 84.81 97 ARG A N 1
ATOM 693 C CA . ARG A 1 97 ? -78.613 -44.682 85.514 1.00 84.81 97 ARG A CA 1
ATOM 694 C C . ARG A 1 97 ? -77.988 -44.971 84.150 1.00 84.81 97 ARG A C 1
ATOM 696 O O . ARG A 1 97 ? -77.399 -46.026 83.944 1.00 84.81 97 ARG A O 1
ATOM 703 N N . PHE A 1 98 ? -78.111 -44.035 83.209 1.00 84.44 98 PHE A N 1
ATOM 704 C CA . PHE A 1 98 ? -77.514 -44.162 81.883 1.00 84.44 98 PHE A CA 1
ATOM 705 C C . PHE A 1 98 ? -75.981 -44.151 81.937 1.00 84.44 98 PHE A C 1
ATOM 707 O O . PHE A 1 98 ? -75.336 -44.989 81.312 1.00 84.44 98 PHE A O 1
ATOM 714 N N . ARG A 1 99 ? -75.382 -43.238 82.710 1.00 84.38 99 ARG A N 1
ATOM 715 C CA . ARG A 1 99 ? -73.927 -43.201 82.911 1.00 84.38 99 ARG A CA 1
ATOM 716 C C . ARG A 1 99 ? -73.418 -44.453 83.615 1.00 84.38 99 ARG A C 1
ATOM 718 O O . ARG A 1 99 ? -72.394 -44.979 83.196 1.00 84.38 99 ARG A O 1
ATOM 725 N N . GLU A 1 100 ? -74.138 -44.939 84.619 1.00 83.62 100 GLU A N 1
ATOM 726 C CA . GLU A 1 100 ? -73.838 -46.196 85.309 1.00 83.62 100 GLU A CA 1
ATOM 727 C C . GLU A 1 100 ? -73.845 -47.383 84.334 1.00 83.62 100 GLU A C 1
ATOM 729 O O . GLU A 1 100 ? -72.918 -48.187 84.318 1.00 83.62 100 GLU A O 1
ATOM 734 N N . LEU A 1 101 ? -74.842 -47.445 83.445 1.00 86.69 101 LEU A N 1
ATOM 735 C CA . LEU A 1 101 ? -74.951 -48.493 82.430 1.00 86.69 101 LEU A CA 1
ATOM 736 C C . LEU A 1 101 ? -73.810 -48.442 81.396 1.00 86.69 101 LEU A C 1
ATOM 738 O O . LEU A 1 101 ? -73.351 -49.480 80.928 1.00 86.69 101 LEU A O 1
ATOM 742 N N . VAL A 1 102 ? -73.360 -47.241 81.017 1.00 85.19 102 VAL A N 1
ATOM 743 C CA . VAL A 1 102 ? -72.360 -47.041 79.950 1.00 85.19 102 VAL A CA 1
ATOM 744 C C . VAL A 1 102 ? -70.917 -47.125 80.459 1.00 85.19 102 VAL A C 1
ATOM 746 O O . VAL A 1 102 ? -70.048 -47.633 79.747 1.00 85.19 102 VAL A O 1
ATOM 749 N N . LEU A 1 103 ? -70.646 -46.608 81.659 1.00 83.75 103 LEU A N 1
ATOM 750 C CA . LEU A 1 103 ? -69.302 -46.502 82.240 1.00 83.75 103 LEU A CA 1
ATOM 751 C C . LEU A 1 103 ? -69.056 -47.480 83.403 1.00 83.75 103 LEU A C 1
ATOM 753 O O . LEU A 1 103 ? -67.911 -47.628 83.825 1.00 83.75 103 LEU A O 1
ATOM 757 N N . GLY A 1 104 ? -70.094 -48.157 83.896 1.00 80.00 104 GLY A N 1
ATOM 758 C CA . GLY A 1 104 ? -70.045 -49.027 85.071 1.00 80.00 104 GLY A CA 1
ATOM 759 C C . GLY A 1 104 ? -70.301 -48.280 86.393 1.00 80.00 104 GLY A C 1
ATOM 760 O O . GLY A 1 104 ? -70.153 -47.055 86.452 1.00 80.00 104 GLY A O 1
ATOM 761 N N . PRO A 1 105 ? -70.654 -49.006 87.475 1.00 68.12 105 PRO A N 1
ATOM 762 C CA . PRO A 1 105 ? -71.014 -48.432 88.782 1.00 68.12 105 PRO A CA 1
ATOM 763 C C . PRO A 1 105 ? -69.888 -47.636 89.468 1.00 68.12 105 PRO A C 1
ATOM 765 O O . PRO A 1 105 ? -70.154 -46.766 90.295 1.00 68.12 105 PRO A O 1
ATOM 768 N N . GLU A 1 106 ? -68.635 -47.862 89.070 1.00 56.72 106 GLU A N 1
ATOM 769 C CA . GLU A 1 106 ? -67.450 -47.120 89.528 1.00 56.72 106 GLU A CA 1
ATOM 770 C C . GLU A 1 106 ? -67.390 -45.672 89.002 1.00 56.72 106 GLU A C 1
ATOM 772 O O . GLU A 1 106 ? -66.815 -44.800 89.643 1.00 56.72 106 GLU A O 1
ATOM 777 N N . ALA A 1 107 ? -68.011 -45.364 87.857 1.00 57.97 107 ALA A N 1
ATOM 778 C CA . ALA A 1 107 ? -67.920 -44.036 87.236 1.00 57.97 107 ALA A CA 1
ATOM 779 C C . ALA A 1 107 ? -68.980 -43.029 87.725 1.00 57.97 107 ALA A C 1
ATOM 781 O O . ALA A 1 107 ? -68.928 -41.842 87.376 1.00 57.97 107 ALA A O 1
ATOM 782 N N . THR A 1 108 ? -69.966 -43.502 88.492 1.00 52.69 108 THR A N 1
ATOM 783 C CA . THR A 1 108 ? -70.967 -42.685 89.200 1.00 52.69 108 THR A CA 1
ATOM 784 C C . THR A 1 108 ? -70.587 -42.412 90.649 1.00 52.69 108 THR A C 1
ATOM 786 O O . THR A 1 108 ? -71.203 -41.544 91.272 1.00 52.69 108 THR A O 1
ATOM 789 N N . ALA A 1 109 ? -69.547 -43.073 91.171 1.00 48.88 109 ALA A N 1
ATOM 790 C CA . ALA A 1 109 ? -68.857 -42.579 92.348 1.00 48.88 109 ALA A CA 1
ATOM 791 C C . ALA A 1 109 ? -68.299 -41.200 91.981 1.00 48.88 109 ALA A C 1
ATOM 793 O O . ALA A 1 109 ? -67.405 -41.060 91.146 1.00 48.88 109 ALA A O 1
ATOM 794 N N . ALA A 1 110 ? -68.912 -40.155 92.537 1.00 47.22 110 ALA A N 1
ATOM 795 C CA . ALA A 1 110 ? -68.386 -38.807 92.437 1.00 47.22 110 ALA A CA 1
ATOM 796 C C . ALA A 1 110 ? -66.881 -38.851 92.749 1.00 47.22 110 ALA A C 1
ATOM 798 O O . ALA A 1 110 ? -66.499 -39.578 93.671 1.00 47.22 110 ALA A O 1
ATOM 799 N N . PRO A 1 111 ? -66.026 -38.089 92.042 1.00 45.06 111 PRO A N 1
ATOM 800 C CA . PRO A 1 111 ? -64.659 -37.892 92.485 1.00 45.06 111 PRO A CA 1
ATOM 801 C C . PRO A 1 111 ? -64.733 -37.099 93.790 1.00 45.06 111 PRO A C 1
ATOM 803 O O . PRO A 1 111 ? -64.705 -35.868 93.818 1.00 45.06 111 PRO A O 1
ATOM 806 N N . VAL A 1 112 ? -64.924 -37.814 94.892 1.00 45.44 112 VAL A N 1
ATOM 807 C CA . VAL A 1 112 ? -64.561 -37.328 96.206 1.00 45.44 112 VAL A CA 1
ATOM 808 C C . VAL A 1 112 ? -63.052 -37.182 96.139 1.00 45.44 112 VAL A C 1
ATOM 810 O O . VAL A 1 112 ? -62.360 -38.092 95.692 1.00 45.44 112 VAL A O 1
ATOM 813 N N . LEU A 1 113 ? -62.578 -36.017 96.565 1.00 43.22 113 LEU A N 1
ATOM 814 C CA . LEU A 1 113 ? -61.202 -35.545 96.443 1.00 43.22 113 LEU A CA 1
ATOM 815 C C . LEU A 1 113 ? -60.916 -34.891 95.082 1.00 43.22 113 LEU A C 1
ATOM 817 O O . LEU A 1 113 ? -60.052 -35.284 94.305 1.00 43.22 113 LEU A O 1
ATOM 821 N N . ALA A 1 114 ? -61.565 -33.739 94.883 1.00 45.56 114 ALA A N 1
ATOM 822 C CA . ALA A 1 114 ? -60.778 -32.543 94.617 1.00 45.56 114 ALA A CA 1
ATOM 823 C C . ALA A 1 114 ? -59.630 -32.506 95.637 1.00 45.56 114 ALA A C 1
ATOM 825 O O . ALA A 1 114 ? -59.788 -31.995 96.747 1.00 45.56 114 ALA A O 1
ATOM 826 N N . ASP A 1 115 ? -58.507 -33.125 95.276 1.00 42.97 115 ASP A N 1
ATOM 827 C CA . ASP A 1 115 ? -57.242 -32.859 95.926 1.00 42.97 115 ASP A CA 1
ATOM 828 C C . ASP A 1 115 ? -57.075 -31.352 95.819 1.00 42.97 115 ASP A C 1
ATOM 830 O O . ASP A 1 115 ? -57.004 -30.777 94.724 1.00 42.97 115 ASP A O 1
ATOM 834 N N . LYS A 1 116 ? -57.160 -30.699 96.972 1.00 46.44 116 LYS A N 1
ATOM 835 C CA . LYS A 1 116 ? -56.939 -29.274 97.113 1.00 46.44 116 LYS A CA 1
ATOM 836 C C . LYS A 1 116 ? -55.477 -29.040 96.748 1.00 46.44 116 LYS A C 1
ATOM 838 O O . LYS A 1 116 ? -54.636 -28.966 97.635 1.00 46.44 116 LYS A O 1
ATOM 843 N N . ARG A 1 117 ? -55.163 -28.932 95.451 1.00 52.09 117 ARG A N 1
ATOM 844 C CA . ARG A 1 117 ? -53.952 -28.238 95.015 1.00 52.09 117 ARG A CA 1
ATOM 845 C C . ARG A 1 117 ? -54.061 -26.863 95.627 1.00 52.09 117 ARG A C 1
ATOM 847 O O . ARG A 1 117 ? -54.960 -26.090 95.286 1.00 52.09 117 ARG A O 1
ATOM 854 N N . SER A 1 118 ? -53.222 -26.651 96.627 1.00 54.56 118 SER A N 1
ATOM 855 C CA . SER A 1 118 ? -53.217 -25.448 97.427 1.00 54.56 118 SER A CA 1
ATOM 856 C C . SER A 1 118 ? -53.061 -24.257 96.472 1.00 54.56 118 SER A C 1
ATOM 858 O O . SER A 1 118 ? -52.368 -24.384 95.456 1.00 54.56 118 SER A O 1
ATOM 860 N N . PRO A 1 119 ? -53.664 -23.088 96.746 1.00 62.91 119 PRO A N 1
ATOM 861 C CA . PRO A 1 119 ? -53.359 -21.853 96.017 1.00 62.91 119 PRO A CA 1
ATOM 862 C C . PRO A 1 119 ? -51.844 -21.608 95.863 1.00 62.91 119 PRO A C 1
ATOM 864 O O . PRO A 1 119 ? -51.397 -20.991 94.895 1.00 62.91 119 PRO A O 1
ATOM 867 N N . GLU A 1 120 ? -51.050 -22.165 96.780 1.00 65.12 120 GLU A N 1
ATOM 868 C CA . GLU A 1 120 ? -49.592 -22.133 96.759 1.00 65.12 120 GLU A CA 1
ATOM 869 C C . GLU A 1 120 ? -48.961 -22.939 95.609 1.00 65.12 120 GLU A C 1
ATOM 871 O O . GLU A 1 120 ? -47.981 -22.480 95.026 1.00 65.12 120 GLU A O 1
ATOM 876 N N . ASP A 1 121 ? -49.550 -24.062 95.180 1.00 69.06 121 ASP A N 1
ATOM 877 C CA . ASP A 1 121 ? -49.045 -24.862 94.050 1.00 69.06 121 ASP A CA 1
ATOM 878 C C . ASP A 1 121 ? -49.263 -24.152 92.703 1.00 69.06 121 ASP A C 1
ATOM 880 O O . ASP A 1 121 ? -48.412 -24.197 91.809 1.00 69.06 121 ASP A O 1
ATOM 884 N N . PHE A 1 122 ? -50.389 -23.444 92.558 1.00 69.62 122 PHE A N 1
ATOM 885 C CA . PHE A 1 122 ? -50.667 -22.610 91.385 1.00 69.62 122 PHE A CA 1
ATOM 886 C C . PHE A 1 122 ? -49.771 -21.365 91.353 1.00 69.62 122 PHE A C 1
ATOM 888 O O . PHE A 1 122 ? -49.216 -21.037 90.304 1.00 69.62 122 PHE A O 1
ATOM 895 N N . SER A 1 123 ? -49.571 -20.709 92.499 1.00 75.62 123 SER A N 1
ATOM 896 C CA . SER A 1 123 ? -48.616 -19.602 92.657 1.00 75.62 123 SER A CA 1
ATOM 897 C C . SER A 1 123 ? -47.183 -20.026 92.307 1.00 75.62 123 SER A C 1
ATOM 899 O O . SER A 1 123 ? -46.490 -19.342 91.544 1.00 75.62 123 SER A O 1
ATOM 901 N N . ALA A 1 124 ? -46.757 -21.202 92.777 1.00 79.81 124 ALA A N 1
ATOM 902 C CA . ALA A 1 124 ? -45.451 -21.770 92.468 1.00 79.81 124 ALA A CA 1
ATOM 903 C C . ALA A 1 124 ? -45.305 -22.094 90.972 1.00 79.81 124 ALA A C 1
ATOM 905 O O . ALA A 1 124 ? -44.266 -21.796 90.375 1.00 79.81 124 ALA A O 1
ATOM 906 N N . ALA A 1 125 ? -46.344 -22.640 90.332 1.00 79.00 125 ALA A N 1
ATOM 907 C CA . ALA A 1 125 ? -46.347 -22.908 88.894 1.00 79.00 125 ALA A CA 1
ATOM 908 C C . ALA A 1 125 ? -46.276 -21.619 88.055 1.00 79.00 125 ALA A C 1
ATOM 910 O O . ALA A 1 125 ? -45.503 -21.557 87.096 1.00 79.00 125 ALA A O 1
ATOM 911 N N . ILE A 1 126 ? -47.011 -20.570 88.442 1.00 80.50 126 ILE A N 1
ATOM 912 C CA . ILE A 1 126 ? -46.974 -19.258 87.777 1.00 80.50 126 ILE A CA 1
ATOM 913 C C . ILE A 1 126 ? -45.600 -18.601 87.957 1.00 80.50 126 ILE A C 1
ATOM 915 O O . ILE A 1 126 ? -45.021 -18.133 86.978 1.00 80.50 126 ILE A O 1
ATOM 919 N N . SER A 1 127 ? -45.028 -18.622 89.166 1.00 82.00 127 SER A N 1
ATOM 920 C CA . SER A 1 127 ? -43.682 -18.087 89.426 1.00 82.00 127 SER A CA 1
ATOM 921 C C . SER A 1 127 ? -42.602 -18.828 88.635 1.00 82.00 127 SER A C 1
ATOM 923 O O . SER A 1 127 ? -41.720 -18.202 88.044 1.00 82.00 127 SER A O 1
ATOM 925 N N . LYS A 1 128 ? -42.689 -20.161 88.555 1.00 85.94 128 LYS A N 1
ATOM 926 C CA . LYS A 1 128 ? -41.768 -20.989 87.765 1.00 85.94 128 LYS A CA 1
ATOM 927 C C . LYS A 1 128 ? -41.914 -20.723 86.263 1.00 85.94 128 LYS A C 1
ATOM 929 O O . LYS A 1 128 ? -40.902 -20.614 85.571 1.00 85.94 128 LYS A O 1
ATOM 934 N N . GLY A 1 129 ? -43.144 -20.544 85.778 1.00 82.62 129 GLY A N 1
ATOM 935 C CA . GLY A 1 129 ? -43.434 -20.122 84.406 1.00 82.62 129 GLY A CA 1
ATOM 936 C C . GLY A 1 129 ? -42.864 -18.737 84.089 1.00 82.62 129 GLY A C 1
ATOM 937 O O . GLY A 1 129 ? -42.158 -18.580 83.097 1.00 82.62 129 GLY A O 1
ATOM 938 N N . GLN A 1 130 ? -43.059 -17.748 84.966 1.00 82.69 130 GLN A N 1
ATOM 939 C CA . GLN A 1 130 ? -42.487 -16.406 84.798 1.00 82.69 130 GLN A CA 1
ATOM 940 C C . GLN A 1 130 ? -40.953 -16.414 84.806 1.00 82.69 130 GLN A C 1
ATOM 942 O O . GLN A 1 130 ? -40.329 -15.689 84.031 1.00 82.69 130 GLN A O 1
ATOM 947 N N . GLN A 1 131 ? -40.322 -17.244 85.643 1.00 81.69 131 GLN A N 1
ATOM 948 C CA . GLN A 1 131 ? -38.866 -17.416 85.633 1.00 81.69 131 GLN A CA 1
ATOM 949 C C . GLN A 1 131 ? -38.362 -18.055 84.334 1.00 81.69 131 GLN A C 1
ATOM 951 O O . GLN A 1 131 ? -37.310 -17.656 83.831 1.00 81.69 131 GLN A O 1
ATOM 956 N N . GLN A 1 132 ? -39.092 -19.028 83.781 1.00 81.75 132 GLN A N 1
ATOM 957 C CA . GLN A 1 132 ? -38.752 -19.645 82.497 1.00 81.75 132 GLN A CA 1
ATOM 958 C C . GLN A 1 132 ? -38.899 -18.653 81.343 1.00 81.75 132 GLN A C 1
ATOM 960 O O . GLN A 1 132 ? -37.959 -18.515 80.565 1.00 81.75 132 GLN A O 1
ATOM 965 N N . VAL A 1 133 ? -39.995 -17.888 81.298 1.00 83.62 133 VAL A N 1
ATOM 966 C CA . VAL A 1 133 ? -40.209 -16.838 80.289 1.00 83.62 133 VAL A CA 1
ATOM 967 C C . VAL A 1 133 ? -39.112 -15.777 80.364 1.00 83.62 133 VAL A C 1
ATOM 969 O O . VAL A 1 133 ? -38.527 -15.451 79.339 1.00 83.62 133 VAL A O 1
ATOM 972 N N . LYS A 1 134 ? -38.734 -15.311 81.564 1.00 85.56 134 LYS A N 1
ATOM 973 C CA . LYS A 1 134 ? -37.606 -14.374 81.730 1.00 85.56 134 LYS A CA 1
ATOM 974 C C . LYS A 1 134 ? -36.283 -14.953 81.215 1.00 85.56 134 LYS A C 1
ATOM 976 O O . LYS A 1 134 ? -35.527 -14.255 80.545 1.00 85.56 134 LYS A O 1
ATOM 981 N N . LYS A 1 135 ? -36.005 -16.236 81.482 1.00 87.38 135 LYS A N 1
ATOM 982 C CA . LYS A 1 135 ? -34.802 -16.924 80.973 1.00 87.38 135 LYS A CA 1
ATOM 983 C C . LYS A 1 135 ? -34.816 -17.087 79.453 1.00 87.38 135 LYS A C 1
ATOM 985 O O . LYS A 1 135 ? -33.759 -17.027 78.825 1.00 87.38 135 LYS A O 1
ATOM 990 N N . GLU A 1 136 ? -35.973 -17.349 78.857 1.00 85.69 136 GLU A N 1
ATOM 991 C CA . GLU A 1 136 ? -36.111 -17.469 77.405 1.00 85.69 136 GLU A CA 1
ATOM 992 C C . GLU A 1 136 ? -36.048 -16.112 76.707 1.00 85.69 136 GLU A C 1
ATOM 994 O O . GLU A 1 136 ? -35.372 -16.004 75.687 1.00 85.69 136 GLU A O 1
ATOM 999 N N . GLU A 1 137 ? -36.642 -15.071 77.290 1.00 85.00 137 GLU A N 1
ATOM 1000 C CA . GLU A 1 137 ? -36.559 -13.694 76.803 1.00 85.00 137 GLU A CA 1
ATOM 1001 C C . GLU A 1 137 ? -35.111 -13.184 76.828 1.00 85.00 137 GLU A C 1
ATOM 1003 O O . GLU A 1 137 ? -34.634 -12.629 75.839 1.00 85.00 137 GLU A O 1
ATOM 1008 N N . GLU A 1 138 ? -34.360 -13.443 77.905 1.00 87.12 138 GLU A N 1
ATOM 1009 C CA . GLU A 1 138 ? -32.941 -13.075 77.990 1.00 87.12 138 GLU A CA 1
ATOM 1010 C C . GLU A 1 138 ? -32.105 -13.810 76.924 1.00 87.12 138 GLU A C 1
ATOM 1012 O O . GLU A 1 138 ? -31.289 -13.207 76.217 1.00 87.12 138 GLU A O 1
ATOM 1017 N N . LYS A 1 139 ? -32.346 -15.116 76.732 1.00 87.56 139 LYS A N 1
ATOM 1018 C CA . LYS A 1 139 ? -31.694 -15.902 75.671 1.00 87.56 139 LYS A CA 1
ATOM 1019 C C . LYS A 1 139 ? -32.084 -15.417 74.275 1.00 87.56 139 LYS A C 1
ATOM 1021 O O . LYS A 1 139 ? -31.235 -15.433 73.380 1.00 87.56 139 LYS A O 1
ATOM 1026 N N . ALA A 1 140 ? -33.335 -15.011 74.073 1.00 86.38 140 ALA A N 1
ATOM 1027 C CA . ALA A 1 140 ? -33.820 -14.459 72.816 1.00 86.38 140 ALA A CA 1
ATOM 1028 C C . ALA A 1 140 ? -33.156 -13.108 72.529 1.00 86.38 140 ALA A C 1
ATOM 1030 O O . ALA A 1 140 ? -32.555 -12.966 71.466 1.00 86.38 140 ALA A O 1
ATOM 1031 N N . LYS A 1 141 ? -33.126 -12.178 73.495 1.00 89.81 141 LYS A N 1
ATOM 1032 C CA . LYS A 1 141 ? -32.403 -10.897 73.391 1.00 89.81 141 LYS A CA 1
ATOM 1033 C C . LYS A 1 141 ? -30.941 -11.096 73.011 1.00 89.81 141 LYS A C 1
ATOM 1035 O O . LYS A 1 141 ? -30.466 -10.498 72.052 1.00 89.81 141 LYS A O 1
ATOM 1040 N N . LYS A 1 142 ? -30.243 -12.017 73.681 1.00 89.94 142 LYS A N 1
ATOM 1041 C CA . LYS A 1 142 ? -28.826 -12.300 73.402 1.00 89.94 142 LYS A CA 1
ATOM 1042 C C . LYS A 1 142 ? -28.597 -12.896 72.006 1.00 89.94 142 LYS A C 1
ATOM 1044 O O . LYS A 1 142 ? -27.559 -12.661 71.385 1.00 89.94 142 LYS A O 1
ATOM 1049 N N . LYS A 1 143 ? -29.550 -13.683 71.490 1.00 89.31 143 LYS A N 1
ATOM 1050 C CA . LYS A 1 143 ? -29.518 -14.190 70.108 1.00 89.31 143 LYS A CA 1
ATOM 1051 C C . LYS A 1 143 ? -29.785 -13.075 69.100 1.00 89.31 143 LYS A C 1
ATOM 1053 O O . LYS A 1 143 ? -29.055 -13.008 68.115 1.00 89.31 143 LYS A O 1
ATOM 1058 N N . VAL A 1 144 ? -30.774 -12.219 69.354 1.00 90.00 144 VAL A N 1
ATOM 1059 C CA . VAL A 1 144 ? -31.115 -11.070 68.502 1.00 90.00 144 VAL A CA 1
ATOM 1060 C C . VAL A 1 144 ? -29.927 -10.118 68.398 1.00 90.00 144 VAL A C 1
ATOM 1062 O O . VAL A 1 144 ? -29.467 -9.872 67.291 1.00 90.00 144 VAL A O 1
ATOM 1065 N N . GLU A 1 145 ? -29.311 -9.736 69.518 1.00 91.62 145 GLU A N 1
ATOM 1066 C CA . GLU A 1 145 ? -28.130 -8.859 69.532 1.00 91.62 145 GLU A CA 1
ATOM 1067 C C . GLU A 1 145 ? -26.951 -9.461 68.736 1.00 91.62 145 GLU A C 1
ATOM 1069 O O . GLU A 1 145 ? -26.242 -8.783 67.989 1.00 91.62 145 GLU A O 1
ATOM 1074 N N . LYS A 1 146 ? -26.737 -10.782 68.838 1.00 90.88 146 LYS A N 1
ATOM 1075 C CA . LYS A 1 146 ? -25.693 -11.478 68.066 1.00 90.88 146 LYS A CA 1
ATOM 1076 C C . LYS A 1 146 ? -26.014 -11.531 66.570 1.00 90.88 146 LYS A C 1
ATOM 1078 O O . LYS A 1 146 ? -25.088 -11.582 65.757 1.00 90.88 146 LYS A O 1
ATOM 1083 N N . VAL A 1 147 ? -27.293 -11.585 66.204 1.00 90.12 147 VAL A N 1
ATOM 1084 C CA . VAL A 1 147 ? -27.743 -11.534 64.810 1.00 90.12 147 VAL A CA 1
ATOM 1085 C C . VAL A 1 147 ? -27.595 -10.116 64.267 1.00 90.12 147 VAL A C 1
ATOM 1087 O O . VAL A 1 147 ? -26.991 -9.976 63.210 1.00 90.12 147 VAL A O 1
ATOM 1090 N N . GLU A 1 148 ? -28.013 -9.086 65.001 1.00 90.62 148 GLU A N 1
ATOM 1091 C CA . GLU A 1 148 ? -27.847 -7.674 64.622 1.00 90.62 148 GLU A CA 1
ATOM 1092 C C . GLU A 1 148 ? -26.380 -7.331 64.359 1.00 90.62 148 GLU A C 1
ATOM 1094 O O . GLU A 1 148 ? -26.042 -6.933 63.246 1.00 90.62 148 GLU A O 1
ATOM 1099 N N . LYS A 1 149 ? -25.468 -7.652 65.288 1.00 91.81 149 LYS A N 1
ATOM 1100 C CA . LYS A 1 149 ? -24.020 -7.431 65.087 1.00 91.81 149 LYS A CA 1
ATOM 1101 C C . LYS A 1 149 ? -23.455 -8.173 63.872 1.00 91.81 149 LYS A C 1
ATOM 1103 O O . LYS A 1 149 ? -22.473 -7.746 63.264 1.00 91.81 149 LYS A O 1
ATOM 1108 N N . LYS A 1 150 ? -24.017 -9.337 63.519 1.00 91.25 150 LYS A N 1
ATOM 1109 C CA . LYS A 1 150 ? -23.624 -10.074 62.303 1.00 91.25 150 LYS A CA 1
ATOM 1110 C C . LYS A 1 150 ? -24.192 -9.431 61.042 1.00 91.25 150 LYS A C 1
ATOM 1112 O O . LYS A 1 150 ? -23.536 -9.504 60.003 1.00 91.25 150 LYS A O 1
ATOM 1117 N N . VAL A 1 151 ? -25.399 -8.879 61.114 1.00 91.62 151 VAL A N 1
ATOM 1118 C CA . VAL A 1 151 ? -26.045 -8.175 60.006 1.00 91.62 151 VAL A CA 1
ATOM 1119 C C . VAL A 1 151 ? -25.309 -6.869 59.733 1.00 91.62 151 VAL A C 1
ATOM 1121 O O . VAL A 1 151 ? -24.891 -6.687 58.597 1.00 91.62 151 VAL A O 1
ATOM 1124 N N . GLU A 1 152 ? -25.014 -6.052 60.746 1.00 92.25 152 GLU A N 1
ATOM 1125 C CA . GLU A 1 152 ? -24.225 -4.817 60.595 1.00 92.25 152 GLU A CA 1
ATOM 1126 C C . GLU A 1 152 ? -22.885 -5.074 59.898 1.00 92.25 152 GLU A C 1
ATOM 1128 O O . GLU A 1 152 ? -22.604 -4.486 58.858 1.00 92.25 152 GLU A O 1
ATOM 1133 N N . LYS A 1 153 ? -22.105 -6.056 60.372 1.00 91.75 153 LYS A N 1
ATOM 1134 C CA . LYS A 1 153 ? -20.826 -6.424 59.734 1.00 91.75 153 LYS A CA 1
ATOM 1135 C C . LYS A 1 153 ? -20.976 -6.884 58.284 1.00 91.75 153 LYS A C 1
ATOM 1137 O O . LYS A 1 153 ? -20.057 -6.736 57.478 1.00 91.75 153 LYS A O 1
ATOM 1142 N N . LYS A 1 154 ? -22.098 -7.524 57.940 1.00 92.12 154 LYS A N 1
ATOM 1143 C CA . LYS A 1 154 ? -22.378 -7.923 56.554 1.00 92.12 154 LYS A CA 1
ATOM 1144 C C . LYS A 1 154 ? -22.759 -6.718 55.704 1.00 92.12 154 LYS A C 1
ATOM 1146 O O . LYS A 1 154 ? -22.302 -6.660 54.568 1.00 92.12 154 LYS A O 1
ATOM 1151 N N . VAL A 1 155 ? -23.562 -5.801 56.239 1.00 91.44 155 VAL A N 1
ATOM 1152 C CA . VAL A 1 155 ? -23.980 -4.568 55.563 1.00 91.44 155 VAL A CA 1
ATOM 1153 C C . VAL A 1 155 ? -22.764 -3.693 55.271 1.00 91.44 155 VAL A C 1
ATOM 1155 O O . VAL A 1 155 ? -22.547 -3.357 54.113 1.00 91.44 155 VAL A O 1
ATOM 1158 N N . GLU A 1 156 ? -21.894 -3.462 56.253 1.00 93.94 156 GLU A N 1
ATOM 1159 C CA . GLU A 1 156 ? -20.648 -2.699 56.084 1.00 93.94 156 GLU A CA 1
ATOM 1160 C C . GLU A 1 156 ? -19.756 -3.307 54.983 1.00 93.94 156 GLU A C 1
ATOM 1162 O O . GLU A 1 156 ? -19.321 -2.636 54.046 1.00 93.94 156 GLU A O 1
ATOM 1167 N N . LYS A 1 157 ? -19.583 -4.636 54.996 1.00 92.38 157 LYS A N 1
ATOM 1168 C CA . LYS A 1 157 ? -18.825 -5.347 53.954 1.00 92.38 157 LYS A CA 1
ATOM 1169 C C . LYS A 1 157 ? -19.473 -5.255 52.567 1.00 92.38 157 LYS A C 1
ATOM 1171 O O . LYS A 1 157 ? -18.774 -5.372 51.556 1.00 92.38 157 LYS A O 1
ATOM 1176 N N . VAL A 1 158 ? -20.799 -5.142 52.494 1.00 92.88 158 VAL A N 1
ATOM 1177 C CA . VAL A 1 158 ? -21.521 -4.943 51.231 1.00 92.88 158 VAL A CA 1
ATOM 1178 C C . VAL A 1 158 ? -21.328 -3.511 50.743 1.00 92.88 158 VAL A C 1
ATOM 1180 O O . VAL A 1 158 ? -20.979 -3.348 49.577 1.00 92.88 158 VAL A O 1
ATOM 1183 N N . GLU A 1 159 ? -21.445 -2.503 51.606 1.00 93.06 159 GLU A N 1
ATOM 1184 C CA . GLU A 1 159 ? -21.182 -1.103 51.247 1.00 93.06 159 GLU A CA 1
ATOM 1185 C C . GLU A 1 159 ? -19.769 -0.903 50.692 1.00 93.06 159 GLU A C 1
ATOM 1187 O O . GLU A 1 159 ? -19.601 -0.292 49.635 1.00 93.06 159 GLU A O 1
ATOM 1192 N N . ASP A 1 160 ? -18.751 -1.489 51.326 1.00 93.56 160 ASP A N 1
ATOM 1193 C CA . ASP A 1 160 ? -17.372 -1.421 50.828 1.00 93.56 160 ASP A CA 1
ATOM 1194 C C . ASP A 1 160 ? -17.216 -2.045 49.436 1.00 93.56 160 ASP A C 1
ATOM 1196 O O . ASP A 1 160 ? -16.490 -1.537 48.571 1.00 93.56 160 ASP A O 1
ATOM 1200 N N . LYS A 1 161 ? -17.909 -3.162 49.188 1.00 93.56 161 LYS A N 1
ATOM 1201 C CA . LYS A 1 161 ? -17.918 -3.800 47.868 1.00 93.56 161 LYS A CA 1
ATOM 1202 C C . LYS A 1 161 ? -18.625 -2.931 46.837 1.00 93.56 161 LYS A C 1
ATOM 1204 O O . LYS A 1 161 ? -18.107 -2.823 45.728 1.00 93.56 161 LYS A O 1
ATOM 1209 N N . VAL A 1 162 ? -19.752 -2.318 47.192 1.00 92.81 162 VAL A N 1
ATOM 1210 C CA . VAL A 1 162 ? -20.505 -1.417 46.309 1.00 92.81 162 VAL A CA 1
ATOM 1211 C C . VAL A 1 162 ? -19.638 -0.220 45.926 1.00 92.81 162 VAL A C 1
ATOM 1213 O O . VAL A 1 162 ? -19.404 -0.019 44.738 1.00 92.81 162 VAL A O 1
ATOM 1216 N N . LYS A 1 163 ? -19.013 0.461 46.896 1.00 94.56 163 LYS A N 1
ATOM 1217 C CA . LYS A 1 163 ? -18.073 1.570 46.635 1.00 94.56 163 LYS A CA 1
ATOM 1218 C C . LYS A 1 163 ? -16.914 1.157 45.721 1.00 94.56 163 LYS A C 1
ATOM 1220 O O . LYS A 1 163 ? -16.453 1.926 44.878 1.00 94.56 163 LYS A O 1
ATOM 1225 N N . LYS A 1 164 ? -16.403 -0.071 45.868 1.00 93.06 164 LYS A N 1
ATOM 1226 C CA . LYS A 1 164 ? -15.337 -0.599 44.999 1.00 93.06 164 LYS A CA 1
ATOM 1227 C C . LYS A 1 164 ? -15.827 -0.896 43.581 1.00 93.06 164 LYS A C 1
ATOM 1229 O O . LYS A 1 164 ? -15.045 -0.753 42.640 1.00 93.06 164 LYS A O 1
ATOM 1234 N N . VAL A 1 165 ? -17.068 -1.354 43.426 1.00 93.25 165 VAL A N 1
ATOM 1235 C CA . VAL A 1 165 ? -17.696 -1.583 42.118 1.00 93.25 165 VAL A CA 1
ATOM 1236 C C . VAL A 1 165 ? -17.956 -0.254 41.420 1.00 93.25 165 VAL A C 1
ATOM 1238 O O . VAL A 1 165 ? -17.584 -0.125 40.260 1.00 93.25 165 VAL A O 1
ATOM 1241 N N . GLU A 1 166 ? -18.468 0.742 42.133 1.00 93.00 166 GLU A N 1
ATOM 1242 C CA . GLU A 1 166 ? -18.728 2.090 41.619 1.00 93.00 166 GLU A CA 1
ATOM 1243 C C . GLU A 1 166 ? -17.447 2.738 41.069 1.00 93.00 166 GLU A C 1
ATOM 1245 O O . GLU A 1 166 ? -17.362 3.044 39.883 1.00 93.00 166 GLU A O 1
ATOM 1250 N N . LYS A 1 167 ? -16.354 2.740 41.849 1.00 93.88 167 LYS A N 1
ATOM 1251 C CA . LYS A 1 167 ? -15.038 3.218 41.373 1.00 93.88 167 LYS A CA 1
ATOM 1252 C C . LYS A 1 167 ? -14.513 2.471 40.143 1.00 93.88 167 LYS A C 1
ATOM 1254 O O . LYS A 1 167 ? -13.730 3.015 39.360 1.00 93.88 167 LYS A O 1
ATOM 1259 N N . LYS A 1 168 ? -14.848 1.185 39.999 1.00 93.19 168 LYS A N 1
ATOM 1260 C CA . LYS A 1 168 ? -14.474 0.404 38.812 1.00 93.19 168 LYS A CA 1
ATOM 1261 C C . LYS A 1 168 ? -15.347 0.771 37.618 1.00 93.19 168 LYS A C 1
ATOM 1263 O O . LYS A 1 168 ? -14.795 0.850 36.525 1.00 93.19 168 LYS A O 1
ATOM 1268 N N . ALA A 1 169 ? -16.642 0.989 37.827 1.00 91.56 169 ALA A N 1
ATOM 1269 C CA . ALA A 1 169 ? -17.573 1.427 36.798 1.00 91.56 169 ALA A CA 1
ATOM 1270 C C . ALA A 1 169 ? -17.137 2.782 36.223 1.00 91.56 169 ALA A C 1
ATOM 1272 O O . ALA A 1 169 ? -16.891 2.850 35.023 1.00 91.56 169 ALA A O 1
ATOM 1273 N N . ASP A 1 170 ? -16.833 3.771 37.072 1.00 95.00 170 ASP A N 1
ATOM 1274 C CA . ASP A 1 170 ? -16.310 5.080 36.638 1.00 95.00 170 ASP A CA 1
ATOM 1275 C C . ASP A 1 170 ? -15.040 4.952 35.784 1.00 95.00 170 ASP A C 1
ATOM 1277 O O . ASP A 1 170 ? -14.811 5.674 34.812 1.00 95.00 170 ASP A O 1
ATOM 1281 N N . LYS A 1 171 ? -14.151 4.022 36.156 1.00 93.56 171 LYS A N 1
ATOM 1282 C CA . LYS A 1 171 ? -12.911 3.780 35.411 1.00 93.56 171 LYS A CA 1
ATOM 1283 C C . LYS A 1 171 ? -13.175 3.111 34.063 1.00 93.56 171 LYS A C 1
ATOM 1285 O O . LYS A 1 171 ? -12.400 3.322 33.131 1.00 93.56 171 LYS A O 1
ATOM 1290 N N . VAL A 1 172 ? -14.196 2.263 33.975 1.00 92.75 172 VAL A N 1
ATOM 12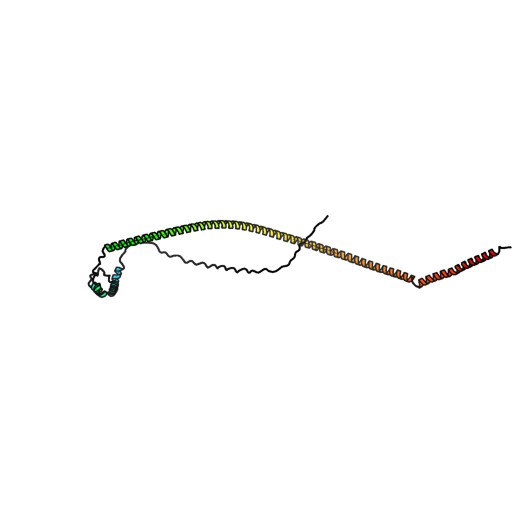91 C CA . VAL A 1 172 ? -14.616 1.630 32.721 1.00 92.75 172 VAL A CA 1
ATOM 1292 C C . VAL A 1 172 ? -15.265 2.664 31.809 1.00 92.75 172 VAL A C 1
ATOM 1294 O O . VAL A 1 172 ? -14.893 2.716 30.643 1.00 92.75 172 VAL A O 1
ATOM 1297 N N . GLU A 1 173 ? -16.125 3.528 32.341 1.00 93.69 173 GLU A N 1
ATOM 1298 C CA . GLU A 1 173 ? -16.779 4.607 31.594 1.00 93.69 173 GLU A CA 1
ATOM 1299 C C . GLU A 1 173 ? -15.752 5.566 30.979 1.00 93.69 173 GLU A C 1
ATOM 1301 O O . GLU A 1 173 ? -15.686 5.705 29.762 1.00 93.69 173 GLU A O 1
ATOM 1306 N N . LYS A 1 174 ? -14.802 6.072 31.779 1.00 94.00 174 LYS A N 1
ATOM 1307 C CA . LYS A 1 174 ? -13.712 6.927 31.265 1.00 94.00 174 LYS A CA 1
ATOM 1308 C C . LYS A 1 174 ? -12.877 6.262 30.170 1.00 94.00 174 LYS A C 1
ATOM 1310 O O . LYS A 1 174 ? -12.377 6.931 29.268 1.00 94.00 174 LYS A O 1
ATOM 1315 N N . LYS A 1 175 ? -12.670 4.944 30.263 1.00 92.88 175 LYS A N 1
ATOM 1316 C CA . LYS A 1 175 ? -11.958 4.185 29.226 1.00 92.88 175 LYS A CA 1
ATOM 1317 C C . LYS A 1 175 ? -12.804 4.012 27.972 1.00 92.88 175 LYS A C 1
ATOM 1319 O O . LYS A 1 175 ? -12.240 4.059 26.884 1.00 92.88 175 LYS A O 1
ATOM 1324 N N . ALA A 1 176 ? -14.108 3.795 28.119 1.00 91.50 176 ALA A N 1
ATOM 1325 C CA . ALA A 1 176 ? -15.033 3.715 26.998 1.00 91.50 176 ALA A CA 1
ATOM 1326 C C . ALA A 1 176 ? -15.038 5.040 26.220 1.00 91.50 176 ALA A C 1
ATOM 1328 O O . ALA A 1 176 ? -14.793 5.014 25.016 1.00 91.50 176 ALA A O 1
ATOM 1329 N N . ASP A 1 177 ? -15.124 6.180 26.912 1.00 95.12 177 ASP A N 1
ATOM 1330 C CA . ASP A 1 177 ? -15.034 7.513 26.295 1.00 95.12 177 ASP A CA 1
ATOM 1331 C C . ASP A 1 177 ? -13.712 7.728 25.540 1.00 95.12 177 ASP A C 1
ATOM 1333 O O . ASP A 1 177 ? -13.659 8.329 24.463 1.00 95.12 177 ASP A O 1
ATOM 1337 N N . GLU A 1 178 ? -12.592 7.260 26.105 1.00 94.06 178 GLU A N 1
ATOM 1338 C CA . GLU A 1 178 ? -11.285 7.364 25.452 1.00 94.06 178 GLU A CA 1
ATOM 1339 C C . GLU A 1 178 ? -11.218 6.501 24.182 1.00 94.06 178 GLU A C 1
ATOM 1341 O O . GLU A 1 178 ? -10.641 6.920 23.173 1.00 94.06 178 GLU A O 1
ATOM 1346 N N . VAL A 1 179 ? -11.802 5.300 24.222 1.00 93.38 179 VAL A N 1
ATOM 1347 C CA . VAL A 1 179 ? -11.892 4.398 23.068 1.00 93.38 179 VAL A CA 1
ATOM 1348 C C . VAL A 1 179 ? -12.780 4.997 21.982 1.00 93.38 179 VAL A C 1
ATOM 1350 O O . VAL A 1 179 ? -12.371 4.999 20.822 1.00 93.38 179 VAL A O 1
ATOM 1353 N N . GLU A 1 180 ? -13.926 5.571 22.338 1.00 94.06 180 GLU A N 1
ATOM 1354 C CA . GLU A 1 180 ? -14.843 6.212 21.393 1.00 94.06 180 GLU A CA 1
ATOM 1355 C C . GLU A 1 180 ? -14.170 7.387 20.669 1.00 94.06 180 GLU A C 1
ATOM 1357 O O . GLU A 1 180 ? -14.120 7.424 19.439 1.00 94.06 180 GLU A O 1
ATOM 1362 N N . LYS A 1 181 ? -13.485 8.271 21.409 1.00 93.88 181 LYS A N 1
ATOM 1363 C CA . LYS A 1 181 ? -12.693 9.369 20.820 1.00 93.88 181 LYS A CA 1
ATOM 1364 C C . LYS A 1 181 ? -11.567 8.876 19.908 1.00 93.88 181 LYS A C 1
ATOM 1366 O O . LYS A 1 181 ? -11.184 9.566 18.957 1.00 93.88 181 LYS A O 1
ATOM 1371 N N . LYS A 1 182 ? -10.960 7.722 20.208 1.00 93.38 182 LYS A N 1
ATOM 1372 C CA . LYS A 1 182 ? -9.933 7.112 19.343 1.00 93.38 182 LYS A CA 1
ATOM 1373 C C . LYS A 1 182 ? -10.549 6.533 18.074 1.00 93.38 182 LYS A C 1
ATOM 1375 O O . LYS A 1 182 ? -9.954 6.713 17.011 1.00 93.38 182 LYS A O 1
ATOM 1380 N N . LEU A 1 183 ? -11.710 5.890 18.179 1.00 92.06 183 LEU A N 1
ATOM 1381 C CA . LEU A 1 183 ? -12.457 5.364 17.040 1.00 92.06 183 LEU A CA 1
ATOM 1382 C C . LEU A 1 183 ? -12.877 6.483 16.089 1.00 92.06 183 LEU A C 1
ATOM 1384 O O . LEU A 1 183 ? -12.540 6.417 14.912 1.00 92.06 183 LEU A O 1
ATOM 1388 N N . GLU A 1 184 ? -13.458 7.567 16.600 1.00 94.88 184 GLU A N 1
ATOM 1389 C CA . GLU A 1 184 ? -13.867 8.716 15.782 1.00 94.88 184 GLU A CA 1
ATOM 1390 C C . GLU A 1 184 ? -12.671 9.336 15.025 1.00 94.88 184 GLU A C 1
ATOM 1392 O O . GLU A 1 184 ? -12.740 9.685 13.842 1.00 94.88 184 GLU A O 1
ATOM 1397 N N . LYS A 1 185 ? -11.507 9.438 15.684 1.00 93.69 185 LYS A N 1
ATOM 1398 C CA . LYS A 1 185 ? -10.264 9.893 15.038 1.00 93.69 185 LYS A CA 1
ATOM 1399 C C . LYS A 1 185 ? -9.766 8.914 13.975 1.00 93.69 185 LYS A C 1
ATOM 1401 O O . LYS A 1 185 ? -9.197 9.361 12.976 1.00 93.69 185 LYS A O 1
ATOM 1406 N N . ALA A 1 186 ? -9.901 7.610 14.205 1.00 91.94 186 ALA A N 1
ATOM 1407 C CA . ALA A 1 186 ? -9.511 6.584 13.245 1.00 91.94 186 ALA A CA 1
ATOM 1408 C C . ALA A 1 186 ? -10.419 6.617 12.009 1.00 91.94 186 ALA A C 1
ATOM 1410 O O . ALA A 1 186 ? -9.908 6.611 10.891 1.00 91.94 186 ALA A O 1
ATOM 1411 N N . GLU A 1 187 ? -11.725 6.773 12.202 1.00 93.38 187 GLU A N 1
ATOM 1412 C CA . GLU A 1 187 ? -12.720 6.885 11.136 1.00 93.38 187 GLU A CA 1
ATOM 1413 C C . GLU A 1 187 ? -12.468 8.117 10.255 1.00 93.38 187 GLU A C 1
ATOM 1415 O O . GLU A 1 187 ? -12.288 7.995 9.044 1.00 93.38 187 GLU A O 1
ATOM 1420 N N . LYS A 1 188 ? -12.261 9.295 10.862 1.00 93.81 188 LYS A N 1
ATOM 1421 C CA . LYS A 1 188 ? -11.876 10.519 10.129 1.00 93.81 188 LYS A CA 1
ATOM 1422 C C . LYS A 1 188 ? -10.570 10.368 9.342 1.00 93.81 188 LYS A C 1
ATOM 1424 O O . LYS A 1 188 ? -10.373 11.027 8.317 1.00 93.81 188 LYS A O 1
ATOM 1429 N N . LYS A 1 189 ? -9.621 9.558 9.827 1.00 92.94 189 LYS A N 1
ATOM 1430 C CA . LYS A 1 189 ? -8.375 9.263 9.096 1.00 92.94 189 LYS A CA 1
ATOM 1431 C C . LYS A 1 189 ? -8.622 8.301 7.938 1.00 92.94 189 LYS A C 1
ATOM 1433 O O . LYS A 1 189 ? -8.049 8.527 6.872 1.00 92.94 189 LYS A O 1
ATOM 1438 N N . ALA A 1 190 ? -9.452 7.281 8.138 1.00 92.25 190 ALA A N 1
ATOM 1439 C CA . ALA A 1 190 ? -9.834 6.327 7.106 1.00 92.25 190 ALA A CA 1
ATOM 1440 C C . ALA A 1 190 ? -10.559 7.032 5.949 1.00 92.25 190 ALA A C 1
ATOM 1442 O O . ALA A 1 190 ? -10.115 6.920 4.811 1.00 92.25 190 ALA A O 1
ATOM 1443 N N . GLU A 1 191 ? -11.542 7.886 6.241 1.00 94.69 191 GLU A N 1
ATOM 1444 C CA . GLU A 1 191 ? -12.271 8.662 5.225 1.00 94.69 191 GLU A CA 1
ATOM 1445 C C . GLU A 1 191 ? -11.327 9.573 4.409 1.00 94.69 191 GLU A C 1
ATOM 1447 O O . GLU A 1 191 ? -11.405 9.680 3.183 1.00 94.69 191 GLU A O 1
ATOM 1452 N N . LYS A 1 192 ? -10.358 10.222 5.073 1.00 93.25 192 LYS A N 1
ATOM 1453 C CA . LYS A 1 192 ? -9.329 11.020 4.383 1.00 93.25 192 LYS A CA 1
ATOM 1454 C C . LYS A 1 192 ? -8.416 10.164 3.508 1.00 93.25 192 LYS A C 1
ATOM 1456 O O . LYS A 1 192 ? -7.969 10.645 2.464 1.00 93.25 192 LYS A O 1
ATOM 1461 N N . ALA A 1 193 ? -8.081 8.952 3.945 1.00 92.31 193 ALA A N 1
ATOM 1462 C CA . ALA A 1 193 ? -7.264 8.025 3.173 1.00 92.31 193 ALA A CA 1
ATOM 1463 C C . ALA A 1 193 ? -8.021 7.533 1.932 1.00 92.31 193 ALA A C 1
ATOM 1465 O O . ALA A 1 193 ? -7.455 7.556 0.842 1.00 92.31 193 ALA A O 1
ATOM 1466 N N . GLU A 1 194 ? -9.305 7.212 2.073 1.00 93.44 194 GLU A N 1
ATOM 1467 C CA . GLU A 1 194 ? -10.186 6.803 0.979 1.00 93.44 194 GLU A CA 1
ATOM 1468 C C . GLU A 1 194 ? -10.310 7.897 -0.090 1.00 93.44 194 GLU A C 1
ATOM 1470 O O . GLU A 1 194 ? -9.990 7.668 -1.255 1.00 93.44 194 GLU A O 1
ATOM 1475 N N . LYS A 1 195 ? -10.600 9.145 0.308 1.00 93.62 195 LYS A N 1
ATOM 1476 C CA . LYS A 1 195 ? -10.639 10.290 -0.627 1.00 93.62 195 LYS A CA 1
ATOM 1477 C C . LYS A 1 195 ? -9.307 10.522 -1.347 1.00 93.62 195 LYS A C 1
ATOM 1479 O O . LYS A 1 195 ? -9.279 11.010 -2.479 1.00 93.62 195 LYS A O 1
ATOM 1484 N N . LYS A 1 196 ? -8.172 10.240 -0.694 1.00 93.19 196 LYS A N 1
ATOM 1485 C CA . LYS A 1 196 ? -6.846 10.328 -1.331 1.00 93.19 196 LYS A CA 1
ATOM 1486 C C . LYS A 1 196 ? -6.624 9.188 -2.320 1.00 93.19 196 LYS A C 1
ATOM 1488 O O . LYS A 1 196 ? -6.087 9.452 -3.395 1.00 93.19 196 LYS A O 1
ATOM 1493 N N . ALA A 1 197 ? -7.032 7.971 -1.971 1.00 92.88 197 ALA A N 1
ATOM 1494 C CA . ALA A 1 197 ? -6.945 6.807 -2.842 1.00 92.88 197 ALA A CA 1
ATOM 1495 C C . ALA A 1 197 ? -7.787 7.009 -4.110 1.00 92.88 197 ALA A C 1
ATOM 1497 O O . ALA A 1 197 ? -7.251 6.888 -5.206 1.00 92.88 197 ALA A O 1
ATOM 1498 N N . GLU A 1 198 ? -9.032 7.471 -3.978 1.00 94.81 198 GLU A N 1
ATOM 1499 C CA . GLU A 1 198 ? -9.915 7.762 -5.115 1.00 94.81 198 GLU A CA 1
ATOM 1500 C C . GLU A 1 198 ? -9.309 8.823 -6.058 1.00 94.81 198 GLU A C 1
ATOM 1502 O O . GLU A 1 198 ? -9.308 8.688 -7.285 1.00 94.81 198 GLU A O 1
ATOM 1507 N N . LYS A 1 199 ? -8.715 9.889 -5.499 1.00 93.44 199 LYS A N 1
ATOM 1508 C CA . LYS A 1 199 ? -8.000 10.904 -6.294 1.00 93.44 199 LYS A CA 1
ATOM 1509 C C . LYS A 1 199 ? -6.774 10.329 -7.001 1.00 93.44 199 LYS A C 1
ATOM 1511 O O . LYS A 1 199 ? -6.487 10.733 -8.129 1.00 93.44 199 LYS A O 1
ATOM 1516 N N . ALA A 1 200 ? -6.026 9.445 -6.343 1.00 93.50 200 ALA A N 1
ATOM 1517 C CA . ALA A 1 200 ? -4.871 8.789 -6.943 1.00 93.50 200 ALA A CA 1
ATOM 1518 C C . ALA A 1 200 ? -5.303 7.867 -8.090 1.00 93.50 200 ALA A C 1
ATOM 1520 O O . ALA A 1 200 ? -4.726 7.940 -9.171 1.00 93.50 200 ALA A O 1
ATOM 1521 N N . GLU A 1 201 ? -6.369 7.094 -7.901 1.00 94.56 201 GLU A N 1
ATOM 1522 C CA . GLU A 1 201 ? -6.933 6.213 -8.921 1.00 94.56 201 GLU A CA 1
ATOM 1523 C C . GLU A 1 201 ? -7.393 6.997 -10.156 1.00 94.56 201 GLU A C 1
ATOM 1525 O O . GLU A 1 201 ? -6.997 6.675 -11.276 1.00 94.56 201 GLU A O 1
ATOM 1530 N N . LYS A 1 202 ? -8.117 8.109 -9.966 1.00 94.38 202 LYS A N 1
ATOM 1531 C CA . LYS A 1 202 ? -8.508 9.010 -11.065 1.00 94.38 202 LYS A CA 1
ATOM 1532 C C . LYS A 1 202 ? -7.301 9.554 -11.836 1.00 94.38 202 LYS A C 1
ATOM 1534 O O . LYS A 1 202 ? -7.337 9.625 -13.065 1.00 94.38 202 LYS A O 1
ATOM 1539 N N . LYS A 1 203 ? -6.217 9.922 -11.140 1.00 94.00 203 LYS A N 1
ATOM 1540 C CA . LYS A 1 203 ? -4.971 10.378 -11.783 1.00 94.00 203 LYS A CA 1
ATOM 1541 C C . LYS A 1 203 ? -4.300 9.261 -12.576 1.00 94.00 203 LYS A C 1
ATOM 1543 O O . LYS A 1 203 ? -3.910 9.494 -13.714 1.00 94.00 203 LYS A O 1
ATOM 1548 N N . VAL A 1 204 ? -4.201 8.060 -12.009 1.00 94.62 204 VAL A N 1
ATOM 1549 C CA . VAL A 1 204 ? -3.626 6.891 -12.691 1.00 94.62 204 VAL A CA 1
ATOM 1550 C C . VAL A 1 204 ? -4.445 6.532 -13.929 1.00 94.62 204 VAL A C 1
ATOM 1552 O O . VAL A 1 204 ? -3.874 6.313 -14.992 1.00 94.62 204 VAL A O 1
ATOM 1555 N N . ALA A 1 205 ? -5.776 6.548 -13.835 1.00 95.31 205 ALA A N 1
ATOM 1556 C CA . ALA A 1 205 ? -6.655 6.301 -14.972 1.00 95.31 205 ALA A CA 1
ATOM 1557 C C . ALA A 1 205 ? -6.458 7.337 -16.093 1.00 95.31 205 ALA A C 1
ATOM 1559 O O . ALA A 1 205 ? -6.420 6.971 -17.268 1.00 95.31 205 ALA A O 1
ATOM 1560 N N . LYS A 1 206 ? -6.289 8.621 -15.744 1.00 95.12 206 LYS A N 1
ATOM 1561 C CA . LYS A 1 206 ? -5.993 9.682 -16.715 1.00 95.12 206 LYS A CA 1
ATOM 1562 C C . LYS A 1 206 ? -4.634 9.468 -17.391 1.00 95.12 206 LYS A C 1
ATOM 1564 O O . LYS A 1 206 ? -4.581 9.446 -18.616 1.00 95.12 206 LYS A O 1
ATOM 1569 N N . LEU A 1 207 ? -3.580 9.229 -16.610 1.00 94.06 207 LEU A N 1
ATOM 1570 C CA . LEU A 1 207 ? -2.236 8.963 -17.137 1.00 94.06 207 LEU A CA 1
ATOM 1571 C C . LEU A 1 207 ? -2.205 7.722 -18.031 1.00 94.06 207 LEU A C 1
ATOM 1573 O O . LEU A 1 207 ? -1.535 7.722 -19.055 1.00 94.06 207 LEU A O 1
ATOM 1577 N N . LYS A 1 208 ? -2.961 6.674 -17.682 1.00 94.50 208 LYS A N 1
ATOM 1578 C CA . LYS A 1 208 ? -3.074 5.472 -18.511 1.00 94.50 208 LYS A CA 1
ATOM 1579 C C . LYS A 1 208 ? -3.691 5.790 -19.875 1.00 94.50 208 LYS A C 1
ATOM 1581 O O . LYS A 1 208 ? -3.169 5.332 -20.884 1.00 94.50 208 LYS A O 1
ATOM 1586 N N . LYS A 1 209 ? -4.757 6.599 -19.913 1.00 94.88 209 LYS A N 1
ATOM 1587 C CA . LYS A 1 209 ? -5.381 7.041 -21.171 1.00 94.88 209 LYS A CA 1
ATOM 1588 C C . LYS A 1 209 ? -4.444 7.915 -22.006 1.00 94.88 209 LYS A C 1
ATOM 1590 O O . LYS A 1 209 ? -4.378 7.735 -23.216 1.00 94.88 209 LYS A O 1
ATOM 1595 N N . GLU A 1 210 ? -3.724 8.841 -21.373 1.00 93.88 210 GLU A N 1
ATOM 1596 C CA . GLU A 1 210 ? -2.738 9.692 -22.055 1.00 93.88 210 GLU A CA 1
ATOM 1597 C C . GLU A 1 210 ? -1.590 8.851 -22.630 1.00 93.88 210 GLU A C 1
ATOM 1599 O O . GLU A 1 210 ? -1.289 8.964 -23.815 1.00 93.88 210 GLU A O 1
ATOM 1604 N N . ALA A 1 211 ? -1.036 7.918 -21.850 1.00 93.00 211 ALA A N 1
ATOM 1605 C CA . ALA A 1 211 ? 0.004 7.001 -22.312 1.00 93.00 211 ALA A CA 1
ATOM 1606 C C . ALA A 1 211 ? -0.479 6.092 -23.455 1.00 93.00 211 ALA A C 1
ATOM 1608 O O . ALA A 1 211 ? 0.252 5.855 -24.416 1.00 93.00 211 ALA A O 1
ATOM 1609 N N . GLU A 1 212 ? -1.715 5.592 -23.400 1.00 94.19 212 GLU A N 1
ATOM 1610 C CA . GLU A 1 212 ? -2.303 4.795 -24.483 1.00 94.19 212 GLU A CA 1
ATOM 1611 C C . GLU A 1 212 ? -2.487 5.623 -25.767 1.00 94.19 212 GLU A C 1
ATOM 1613 O O . GLU A 1 212 ? -2.171 5.168 -26.869 1.00 94.19 212 GLU A O 1
ATOM 1618 N N . ALA A 1 213 ? -2.937 6.874 -25.642 1.00 94.75 213 ALA A N 1
ATOM 1619 C CA . ALA A 1 213 ? -3.061 7.779 -26.778 1.00 94.75 213 ALA A CA 1
ATOM 1620 C C . ALA A 1 213 ? -1.690 8.106 -27.395 1.00 94.75 213 ALA A C 1
ATOM 1622 O O . ALA A 1 213 ? -1.517 8.002 -28.614 1.00 94.75 213 ALA A O 1
ATOM 1623 N N . GLU A 1 214 ? -0.699 8.442 -26.568 1.00 92.75 214 GLU A N 1
ATOM 1624 C CA . GLU A 1 214 ? 0.663 8.729 -27.016 1.00 92.75 214 GLU A CA 1
ATOM 1625 C C . GLU A 1 214 ? 1.297 7.512 -27.691 1.00 92.75 214 GLU A C 1
ATOM 1627 O O . GLU A 1 214 ? 1.770 7.623 -28.823 1.00 92.75 214 GLU A O 1
ATOM 1632 N N . THR A 1 215 ? 1.233 6.331 -27.073 1.00 90.94 215 THR A N 1
ATOM 1633 C CA . THR A 1 215 ? 1.773 5.091 -27.657 1.00 90.94 215 THR A CA 1
ATOM 1634 C C . THR A 1 215 ? 1.125 4.759 -28.997 1.00 90.94 215 THR A C 1
ATOM 1636 O O . THR A 1 215 ? 1.845 4.439 -29.941 1.00 90.94 215 THR A O 1
ATOM 1639 N N . LYS A 1 216 ? -0.196 4.929 -29.149 1.00 94.00 216 LYS A N 1
ATOM 1640 C CA . LYS A 1 216 ? -0.882 4.745 -30.440 1.00 94.00 216 LYS A CA 1
ATOM 1641 C C . LYS A 1 216 ? -0.386 5.725 -31.506 1.00 94.00 216 LYS A C 1
ATOM 1643 O O . LYS A 1 216 ? -0.217 5.344 -32.664 1.00 94.00 216 LYS A O 1
ATOM 1648 N N . THR A 1 217 ? -0.147 6.987 -31.145 1.00 93.81 217 THR A N 1
ATOM 1649 C CA . THR A 1 217 ? 0.359 7.993 -32.097 1.00 93.81 217 THR A CA 1
ATOM 1650 C C . THR A 1 217 ? 1.808 7.730 -32.499 1.00 93.81 217 THR A C 1
ATOM 1652 O O . THR A 1 217 ? 2.154 7.862 -33.673 1.00 93.81 217 THR A O 1
ATOM 1655 N N . VAL A 1 218 ? 2.651 7.329 -31.544 1.00 93.69 218 VAL A N 1
ATOM 1656 C CA . VAL A 1 218 ? 4.049 6.978 -31.792 1.00 93.69 218 VAL A CA 1
ATOM 1657 C C . VAL A 1 218 ? 4.126 5.714 -32.640 1.00 93.69 218 VAL A C 1
ATOM 1659 O O . VAL A 1 218 ? 4.867 5.712 -33.617 1.00 93.69 218 VAL A O 1
ATOM 1662 N N . ALA A 1 219 ? 3.321 4.692 -32.340 1.00 93.94 219 ALA A N 1
ATOM 1663 C CA . ALA A 1 219 ? 3.248 3.462 -33.124 1.00 93.94 219 ALA A CA 1
ATOM 1664 C C . ALA A 1 219 ? 2.923 3.754 -34.596 1.00 93.94 219 ALA A C 1
ATOM 1666 O O . ALA A 1 219 ? 3.687 3.349 -35.466 1.00 93.94 219 ALA A O 1
ATOM 1667 N N . LYS A 1 220 ? 1.884 4.559 -34.871 1.00 95.62 220 LYS A N 1
ATOM 1668 C CA . LYS A 1 220 ? 1.549 4.989 -36.242 1.00 95.62 220 LYS A CA 1
ATOM 1669 C C . LYS A 1 220 ? 2.702 5.728 -36.929 1.00 95.62 220 LYS A C 1
ATOM 1671 O O . LYS A 1 220 ? 3.068 5.400 -38.050 1.00 95.62 220 LYS A O 1
ATOM 1676 N N . LYS A 1 221 ? 3.329 6.693 -36.244 1.00 94.50 221 LYS A N 1
ATOM 1677 C CA . LYS A 1 221 ? 4.478 7.435 -36.799 1.00 94.50 221 LYS A CA 1
ATOM 1678 C C . LYS A 1 221 ? 5.676 6.529 -37.093 1.00 94.50 221 LYS A C 1
ATOM 1680 O O . LYS A 1 221 ? 6.420 6.795 -38.036 1.00 94.50 221 LYS A O 1
ATOM 1685 N N . VAL A 1 222 ? 5.915 5.516 -36.261 1.00 95.44 222 VAL A N 1
ATOM 1686 C CA . VAL A 1 222 ? 6.981 4.530 -36.475 1.00 95.44 222 VAL A CA 1
ATOM 1687 C C . VAL A 1 222 ? 6.639 3.649 -37.670 1.00 95.44 222 VAL A C 1
ATOM 1689 O O . VAL A 1 222 ? 7.497 3.476 -38.528 1.00 95.44 222 VAL A O 1
ATOM 1692 N N . GLU A 1 223 ? 5.400 3.175 -37.777 1.00 96.12 223 GLU A N 1
ATOM 1693 C CA . GLU A 1 223 ? 4.913 2.383 -38.911 1.00 96.12 223 GLU A CA 1
ATOM 1694 C C . GLU A 1 223 ? 5.083 3.132 -40.245 1.00 96.12 223 GLU A C 1
ATOM 1696 O O . GLU A 1 223 ? 5.717 2.615 -41.167 1.00 96.12 223 GLU A O 1
ATOM 1701 N N . ASP A 1 224 ? 4.663 4.401 -40.313 1.00 96.00 224 ASP A N 1
ATOM 1702 C CA . ASP A 1 224 ? 4.835 5.248 -41.503 1.00 96.00 224 ASP A CA 1
ATOM 1703 C C . ASP A 1 224 ? 6.315 5.426 -41.885 1.00 96.00 224 ASP A C 1
ATOM 1705 O O . ASP A 1 224 ? 6.697 5.368 -43.061 1.00 96.00 224 ASP A O 1
ATOM 1709 N N . LYS A 1 225 ? 7.184 5.642 -40.886 1.00 95.50 225 LYS A N 1
ATOM 1710 C CA . LYS A 1 225 ? 8.631 5.783 -41.102 1.00 95.50 225 LYS A CA 1
ATOM 1711 C C . LYS A 1 225 ? 9.264 4.479 -41.571 1.00 95.50 225 LYS A C 1
ATOM 1713 O O . LYS A 1 225 ? 10.086 4.527 -42.483 1.00 95.50 225 LYS A O 1
ATOM 1718 N N . VAL A 1 226 ? 8.887 3.344 -40.983 1.00 96.38 226 VAL A N 1
ATOM 1719 C CA . VAL A 1 226 ? 9.365 2.016 -41.389 1.00 96.38 226 VAL A CA 1
ATOM 1720 C C . VAL A 1 226 ? 8.970 1.751 -42.835 1.00 96.38 226 VAL A C 1
ATOM 1722 O O . VAL A 1 226 ? 9.840 1.424 -43.635 1.00 96.38 226 VAL A O 1
ATOM 1725 N N . HIS A 1 227 ? 7.719 2.015 -43.217 1.00 96.06 227 HIS A N 1
ATOM 1726 C CA . HIS A 1 227 ? 7.269 1.816 -44.593 1.00 96.06 227 HIS A CA 1
ATOM 1727 C C . HIS A 1 227 ? 7.993 2.739 -45.593 1.00 96.06 227 HIS A C 1
ATOM 1729 O O . HIS A 1 227 ? 8.311 2.345 -46.719 1.00 96.06 227 HIS A O 1
ATOM 1735 N N . LYS A 1 228 ? 8.315 3.978 -45.188 1.00 96.31 228 LYS A N 1
ATOM 1736 C CA . LYS A 1 228 ? 9.139 4.893 -45.996 1.00 96.31 228 LYS A CA 1
ATOM 1737 C C . LYS A 1 228 ? 10.575 4.384 -46.154 1.00 96.31 228 LYS A C 1
ATOM 1739 O O . LYS A 1 228 ? 11.103 4.423 -47.266 1.00 96.31 228 LYS A O 1
ATOM 1744 N N . VAL A 1 229 ? 11.198 3.922 -45.069 1.00 95.44 229 VAL A N 1
ATOM 1745 C CA . VAL A 1 229 ? 12.556 3.357 -45.088 1.00 95.44 229 VAL A CA 1
ATOM 1746 C C . VAL A 1 229 ? 12.591 2.090 -45.935 1.00 95.44 229 VAL A C 1
ATOM 1748 O O . VAL A 1 229 ? 13.463 1.968 -46.783 1.00 95.44 229 VAL A O 1
ATOM 1751 N N . GLU A 1 230 ? 11.611 1.202 -45.801 1.00 95.50 230 GLU A N 1
ATOM 1752 C CA . GLU A 1 230 ? 11.497 -0.021 -46.597 1.00 95.50 230 GLU A CA 1
ATOM 1753 C C . GLU A 1 230 ? 11.426 0.286 -48.101 1.00 95.50 230 GLU A C 1
ATOM 1755 O O . GLU A 1 230 ? 12.159 -0.298 -48.901 1.00 95.50 230 GLU A O 1
ATOM 1760 N N . LYS A 1 231 ? 10.615 1.277 -48.500 1.00 95.88 231 LYS A N 1
ATOM 1761 C CA . LYS A 1 231 ? 10.557 1.739 -49.896 1.00 95.88 231 LYS A CA 1
ATOM 1762 C C . LYS A 1 231 ? 11.887 2.313 -50.381 1.00 95.88 231 LYS A C 1
ATOM 1764 O O . LYS A 1 231 ? 12.252 2.069 -51.530 1.00 95.88 231 LYS A O 1
ATOM 1769 N N . ALA A 1 232 ? 12.590 3.083 -49.550 1.00 95.19 232 ALA A N 1
ATOM 1770 C CA . ALA A 1 232 ? 13.900 3.631 -49.899 1.00 95.19 232 ALA A CA 1
ATOM 1771 C C . ALA A 1 232 ? 14.940 2.514 -50.058 1.00 95.19 232 ALA A C 1
ATOM 1773 O O . ALA A 1 232 ? 15.577 2.427 -51.101 1.00 95.19 232 ALA A O 1
ATOM 1774 N N . VAL A 1 233 ? 15.020 1.593 -49.095 1.00 95.38 233 VAL A N 1
ATOM 1775 C CA . VAL A 1 233 ? 15.915 0.429 -49.141 1.00 95.38 233 VAL A CA 1
ATOM 1776 C C . VAL A 1 233 ? 15.637 -0.429 -50.373 1.00 95.38 233 VAL A C 1
ATOM 1778 O O . VAL A 1 233 ? 16.576 -0.839 -51.043 1.00 95.38 233 VAL A O 1
ATOM 1781 N N . LYS A 1 234 ? 14.369 -0.645 -50.748 1.00 95.81 234 LYS A N 1
ATOM 1782 C CA . LYS A 1 234 ? 14.023 -1.385 -51.972 1.00 95.81 234 LYS A CA 1
ATOM 1783 C C . LYS A 1 234 ? 14.510 -0.686 -53.248 1.00 95.81 234 LYS A C 1
ATOM 1785 O O . LYS A 1 234 ? 14.919 -1.361 -54.191 1.00 95.81 234 LYS A O 1
ATOM 1790 N N . LYS A 1 235 ? 14.469 0.652 -53.296 1.00 95.44 235 LYS A N 1
ATOM 1791 C CA . LYS A 1 235 ? 15.008 1.432 -54.423 1.00 95.44 235 LYS A CA 1
ATOM 1792 C C . LYS A 1 235 ? 16.531 1.350 -54.474 1.00 95.44 235 LYS A C 1
ATOM 1794 O O . LYS A 1 235 ? 17.063 1.010 -55.525 1.00 95.44 235 LYS A O 1
ATOM 1799 N N . GLU A 1 236 ? 17.202 1.583 -53.349 1.00 93.62 236 GLU A N 1
ATOM 1800 C CA . GLU A 1 236 ? 18.663 1.488 -53.239 1.00 93.62 236 GLU A CA 1
ATOM 1801 C C . GLU A 1 236 ? 19.157 0.080 -53.585 1.00 93.62 236 GLU A C 1
ATOM 1803 O O . GLU A 1 236 ? 20.068 -0.073 -54.388 1.00 93.62 236 GLU A O 1
ATOM 1808 N N . ALA A 1 237 ? 18.491 -0.966 -53.090 1.00 93.25 237 ALA A N 1
ATOM 1809 C CA . ALA A 1 237 ? 18.818 -2.349 -53.428 1.00 93.25 237 ALA A CA 1
ATOM 1810 C C . ALA A 1 237 ? 18.707 -2.619 -54.936 1.00 93.25 237 ALA A C 1
ATOM 1812 O O . ALA A 1 237 ? 19.552 -3.315 -55.491 1.00 93.25 237 ALA A O 1
ATOM 1813 N N . LYS A 1 238 ? 17.710 -2.042 -55.624 1.00 94.75 238 LYS A N 1
ATOM 1814 C CA . LYS A 1 238 ? 17.586 -2.161 -57.086 1.00 94.75 238 LYS A CA 1
ATOM 1815 C C . LYS A 1 238 ? 18.722 -1.436 -57.816 1.00 94.75 238 LYS A C 1
ATOM 1817 O O . LYS A 1 238 ? 19.240 -1.974 -58.789 1.00 94.75 238 LYS A O 1
ATOM 1822 N N . VAL A 1 239 ? 19.105 -0.241 -57.361 1.00 94.69 239 VAL A N 1
ATOM 1823 C CA . VAL A 1 239 ? 20.221 0.526 -57.943 1.00 94.69 239 VAL A CA 1
ATOM 1824 C C . VAL A 1 239 ? 21.541 -0.211 -57.737 1.00 94.69 239 VAL A C 1
ATOM 1826 O O . VAL A 1 239 ? 22.288 -0.391 -58.693 1.00 94.69 239 VAL A O 1
ATOM 1829 N N . VAL A 1 240 ? 21.798 -0.703 -56.525 1.00 93.50 240 VAL A N 1
ATOM 1830 C CA . VAL A 1 240 ? 22.997 -1.484 -56.204 1.00 93.50 240 VAL A CA 1
ATOM 1831 C C . VAL A 1 240 ? 23.026 -2.788 -56.993 1.00 93.50 240 VAL A C 1
ATOM 1833 O O . VAL A 1 240 ? 24.068 -3.125 -57.538 1.00 93.50 240 VAL A O 1
ATOM 1836 N N . ALA A 1 241 ? 21.901 -3.497 -57.124 1.00 93.50 241 ALA A N 1
ATOM 1837 C CA . ALA A 1 241 ? 21.832 -4.706 -57.943 1.00 93.50 241 ALA A CA 1
ATOM 1838 C C . ALA A 1 241 ? 22.133 -4.417 -59.423 1.00 93.50 241 ALA A C 1
ATOM 1840 O O . ALA A 1 241 ? 22.879 -5.164 -60.048 1.00 93.50 241 ALA A O 1
ATOM 1841 N N . ALA A 1 242 ? 21.606 -3.319 -59.975 1.00 91.75 242 ALA A N 1
ATOM 1842 C CA . ALA A 1 242 ? 21.898 -2.910 -61.348 1.00 91.75 242 ALA A CA 1
ATOM 1843 C C . ALA A 1 242 ? 23.370 -2.501 -61.532 1.00 91.75 242 ALA A C 1
ATOM 1845 O O . ALA A 1 242 ? 24.003 -2.905 -62.505 1.00 91.75 242 ALA A O 1
ATOM 1846 N N . ALA A 1 243 ? 23.932 -1.746 -60.583 1.00 91.25 243 ALA A N 1
ATOM 1847 C CA . ALA A 1 243 ? 25.339 -1.355 -60.597 1.00 91.25 243 ALA A CA 1
ATOM 1848 C C . ALA A 1 243 ? 26.270 -2.570 -60.457 1.00 91.25 243 ALA A C 1
ATOM 1850 O O . ALA A 1 243 ? 27.260 -2.668 -61.176 1.00 91.25 243 ALA A O 1
ATOM 1851 N N . ALA A 1 244 ? 25.931 -3.517 -59.579 1.00 90.06 244 ALA A N 1
ATOM 1852 C CA . ALA A 1 244 ? 26.665 -4.765 -59.411 1.00 90.06 244 ALA A CA 1
ATOM 1853 C C . ALA A 1 244 ? 26.604 -5.620 -60.681 1.00 90.06 244 ALA A C 1
ATOM 1855 O O . ALA A 1 244 ? 27.642 -6.090 -61.131 1.00 90.06 244 ALA A O 1
ATOM 1856 N N . ALA A 1 245 ? 25.427 -5.763 -61.301 1.00 92.69 245 ALA A N 1
ATOM 1857 C CA . ALA A 1 245 ? 25.287 -6.479 -62.567 1.00 92.69 245 ALA A CA 1
ATOM 1858 C C . ALA A 1 245 ? 26.148 -5.848 -63.674 1.00 92.69 245 ALA A C 1
ATOM 1860 O O . ALA A 1 245 ? 26.908 -6.556 -64.325 1.00 92.69 245 ALA A O 1
ATOM 1861 N N . GLY A 1 246 ? 26.102 -4.518 -63.830 1.00 92.06 246 GLY A N 1
ATOM 1862 C CA . GLY A 1 246 ? 26.930 -3.809 -64.812 1.00 92.06 246 GLY A CA 1
ATOM 1863 C C . GLY A 1 246 ? 28.436 -3.911 -64.534 1.00 92.06 246 GLY A C 1
ATOM 1864 O O . GLY A 1 246 ? 29.238 -4.010 -65.462 1.00 92.06 246 GLY A O 1
ATOM 1865 N N . ALA A 1 247 ? 28.838 -3.921 -63.260 1.00 90.81 247 ALA A N 1
ATOM 1866 C CA . ALA A 1 247 ? 30.232 -4.124 -62.878 1.00 90.81 247 ALA A CA 1
ATOM 1867 C C . ALA A 1 247 ? 30.706 -5.553 -63.181 1.00 90.81 247 ALA A C 1
ATOM 1869 O O . ALA A 1 247 ? 31.815 -5.715 -63.682 1.00 90.81 247 ALA A O 1
ATOM 1870 N N . VAL A 1 248 ? 29.875 -6.570 -62.925 1.00 93.56 248 VAL A N 1
ATOM 1871 C CA . VAL A 1 248 ? 30.189 -7.970 -63.253 1.00 93.56 248 VAL A CA 1
ATOM 1872 C C . VAL A 1 248 ? 30.388 -8.132 -64.758 1.00 93.56 248 VAL A C 1
ATOM 1874 O O . VAL A 1 248 ? 31.440 -8.618 -65.160 1.00 93.56 248 VAL A O 1
ATOM 1877 N N . THR A 1 249 ? 29.472 -7.626 -65.590 1.00 90.94 249 THR A N 1
ATOM 1878 C CA . THR A 1 249 ? 29.608 -7.729 -67.054 1.00 90.94 249 THR A CA 1
ATOM 1879 C C . THR A 1 249 ? 30.848 -7.002 -67.578 1.00 90.94 249 THR A C 1
ATOM 1881 O O . THR A 1 249 ? 31.542 -7.506 -68.454 1.00 90.94 249 THR A O 1
ATOM 1884 N N . ALA A 1 250 ? 31.178 -5.831 -67.020 1.00 92.06 250 ALA A N 1
ATOM 1885 C CA . ALA A 1 250 ? 32.378 -5.091 -67.414 1.00 92.06 250 ALA A CA 1
ATOM 1886 C C . ALA A 1 250 ? 33.679 -5.791 -66.981 1.00 92.06 250 ALA A C 1
ATOM 1888 O O . ALA A 1 250 ? 34.717 -5.636 -67.628 1.00 92.06 250 ALA A O 1
ATOM 1889 N N . VAL A 1 251 ? 33.654 -6.529 -65.866 1.00 93.12 251 VAL A N 1
ATOM 1890 C CA . VAL A 1 251 ? 34.788 -7.353 -65.429 1.00 93.12 251 VAL A CA 1
ATOM 1891 C C . VAL A 1 251 ? 34.922 -8.586 -66.318 1.00 93.12 251 VAL A C 1
ATOM 1893 O O . VAL A 1 251 ? 36.039 -8.864 -66.746 1.00 93.12 251 VAL A O 1
ATOM 1896 N N . GLU A 1 252 ? 33.824 -9.270 -66.646 1.00 93.88 252 GLU A N 1
ATOM 1897 C CA . GLU A 1 252 ? 33.817 -10.402 -67.585 1.00 93.88 252 GLU A CA 1
ATOM 1898 C C . GLU A 1 252 ? 34.411 -9.998 -68.944 1.00 93.88 252 GLU A C 1
ATOM 1900 O O . GLU A 1 252 ? 35.374 -10.616 -69.390 1.00 93.88 252 GLU A O 1
ATOM 1905 N N . GLU A 1 253 ? 33.973 -8.875 -69.527 1.00 94.12 253 GLU A N 1
ATOM 1906 C CA . GLU A 1 253 ? 34.505 -8.380 -70.807 1.00 94.12 253 GLU A CA 1
ATOM 1907 C C . GLU A 1 253 ? 36.015 -8.076 -70.740 1.00 94.12 253 GLU A C 1
ATOM 1909 O O . GLU A 1 253 ? 36.777 -8.404 -71.654 1.00 94.12 253 GLU A O 1
ATOM 1914 N N . LYS A 1 254 ? 36.491 -7.482 -69.636 1.00 93.75 254 LYS A N 1
ATOM 1915 C CA . LYS A 1 254 ? 37.927 -7.221 -69.434 1.00 93.75 254 LYS A CA 1
ATOM 1916 C C . LYS A 1 254 ? 38.735 -8.504 -69.261 1.00 93.75 254 LYS A C 1
ATOM 1918 O O . LYS A 1 254 ? 39.875 -8.550 -69.725 1.00 93.75 254 LYS A O 1
ATOM 1923 N N . VAL A 1 255 ? 38.181 -9.518 -68.597 1.00 95.31 255 VAL A N 1
ATOM 1924 C CA . VAL A 1 255 ? 38.817 -10.833 -68.442 1.00 95.31 255 VAL A CA 1
ATOM 1925 C C . VAL A 1 255 ? 38.898 -11.537 -69.791 1.00 95.31 255 VAL A C 1
ATOM 1927 O O . VAL A 1 255 ? 39.966 -12.046 -70.132 1.00 95.31 255 VAL A O 1
ATOM 1930 N N . ASP A 1 256 ? 37.839 -11.495 -70.596 1.00 95.38 256 ASP A N 1
ATOM 1931 C CA . ASP A 1 256 ? 37.832 -12.073 -71.940 1.00 95.38 256 ASP A CA 1
ATOM 1932 C C . ASP A 1 256 ? 38.833 -11.364 -72.862 1.00 95.38 256 ASP A C 1
ATOM 1934 O O . ASP A 1 256 ? 39.647 -12.018 -73.517 1.00 95.38 256 ASP A O 1
ATOM 1938 N N . ALA A 1 257 ? 38.868 -10.028 -72.847 1.00 93.00 257 ALA A N 1
ATOM 1939 C CA . ALA A 1 257 ? 39.832 -9.239 -73.612 1.00 93.00 257 ALA A CA 1
ATOM 1940 C C . ALA A 1 257 ? 41.286 -9.494 -73.175 1.00 93.00 257 ALA A C 1
ATOM 1942 O O . ALA A 1 257 ? 42.180 -9.613 -74.017 1.00 93.00 257 ALA A O 1
ATOM 1943 N N . ALA A 1 258 ? 41.542 -9.595 -71.867 1.00 92.94 258 ALA A N 1
ATOM 1944 C CA . ALA A 1 258 ? 42.861 -9.946 -71.345 1.00 92.94 258 ALA A CA 1
ATOM 1945 C C . ALA A 1 258 ? 43.259 -11.375 -71.742 1.00 92.94 258 ALA A C 1
ATOM 1947 O O . ALA A 1 258 ? 44.400 -11.609 -72.137 1.00 92.94 258 ALA A O 1
ATOM 1948 N N . THR A 1 259 ? 42.311 -12.314 -71.706 1.00 93.12 259 THR A N 1
ATOM 1949 C CA . THR A 1 259 ? 42.523 -13.705 -72.125 1.00 93.12 259 THR A CA 1
ATOM 1950 C C . THR A 1 259 ? 42.826 -13.796 -73.622 1.00 93.12 259 THR A C 1
ATOM 1952 O O . THR A 1 259 ? 43.727 -14.534 -74.018 1.00 93.12 259 THR A O 1
ATOM 1955 N N . ALA A 1 260 ? 42.133 -13.023 -74.462 1.00 93.06 260 ALA A N 1
ATOM 1956 C CA . ALA A 1 260 ? 42.397 -12.945 -75.898 1.00 93.06 260 ALA A CA 1
ATOM 1957 C C . ALA A 1 260 ? 43.795 -12.380 -76.198 1.00 93.06 260 ALA A C 1
ATOM 1959 O O . ALA A 1 260 ? 44.5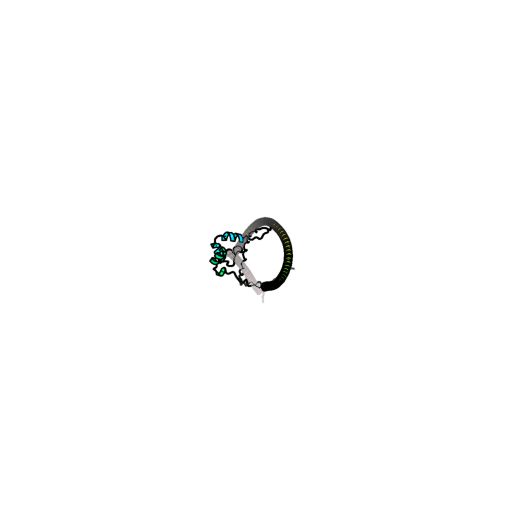48 -12.995 -76.950 1.00 93.06 260 ALA A O 1
ATOM 1960 N N . LYS A 1 261 ? 44.181 -11.273 -75.546 1.00 93.00 261 LYS A N 1
ATOM 1961 C CA . LYS A 1 261 ? 45.534 -10.702 -75.663 1.00 93.00 261 LYS A CA 1
ATOM 1962 C C . LYS A 1 261 ? 46.615 -11.683 -75.219 1.00 93.00 261 LYS A C 1
ATOM 1964 O O . LYS A 1 261 ? 47.624 -11.832 -75.897 1.00 93.00 261 LYS A O 1
ATOM 1969 N N . ALA A 1 262 ? 46.394 -12.388 -74.109 1.00 92.19 262 ALA A N 1
ATOM 1970 C CA . ALA A 1 262 ? 47.326 -13.410 -73.644 1.00 92.19 262 ALA A CA 1
ATOM 1971 C C . ALA A 1 262 ? 47.485 -14.542 -74.673 1.00 92.19 262 ALA A C 1
ATOM 1973 O O . ALA A 1 262 ? 48.599 -14.996 -74.912 1.00 92.19 262 ALA A O 1
ATOM 1974 N N . ARG A 1 263 ? 46.396 -14.974 -75.326 1.00 90.50 263 ARG A N 1
ATOM 1975 C CA . ARG A 1 263 ? 46.458 -15.977 -76.403 1.00 90.50 263 ARG A CA 1
ATOM 1976 C C . ARG A 1 263 ? 47.219 -15.475 -77.630 1.00 90.50 263 ARG A C 1
ATOM 1978 O O . ARG A 1 263 ? 47.964 -16.255 -78.211 1.00 90.50 263 ARG A O 1
ATOM 1985 N N . GLU A 1 264 ? 47.050 -14.211 -78.013 1.00 91.06 264 GLU A N 1
ATOM 1986 C CA . GLU A 1 264 ? 47.774 -13.603 -79.138 1.00 91.06 264 GLU A CA 1
ATOM 1987 C C . GLU A 1 264 ? 49.284 -13.526 -78.869 1.00 91.06 264 GLU A C 1
ATOM 1989 O O . GLU A 1 264 ? 50.076 -13.968 -79.698 1.00 91.06 264 GLU A O 1
ATOM 1994 N N . GLU A 1 265 ? 49.686 -13.054 -77.686 1.00 91.81 265 GLU A N 1
ATOM 1995 C CA . GLU A 1 265 ? 51.094 -13.024 -77.264 1.00 91.81 265 GLU A CA 1
ATOM 1996 C C . GLU A 1 265 ? 51.698 -14.435 -77.222 1.00 91.81 265 GLU A C 1
ATOM 1998 O O . GLU A 1 265 ? 52.782 -14.665 -77.757 1.00 91.81 265 GLU A O 1
ATOM 2003 N N . ILE A 1 266 ? 50.972 -15.415 -76.667 1.00 89.38 266 ILE A N 1
ATOM 2004 C CA . ILE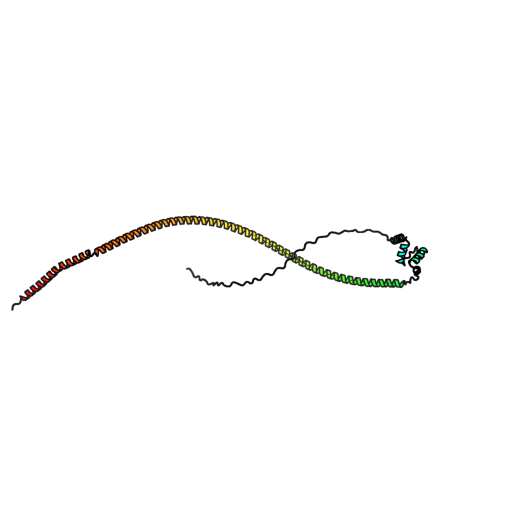 A 1 266 ? 51.404 -16.820 -76.688 1.00 89.38 266 ILE A CA 1
ATOM 2005 C C . ILE A 1 266 ? 51.561 -17.320 -78.133 1.00 89.38 266 ILE A C 1
ATOM 2007 O O . ILE A 1 266 ? 52.550 -17.984 -78.434 1.00 89.38 266 ILE A O 1
ATOM 2011 N N . ALA A 1 267 ? 50.631 -17.001 -79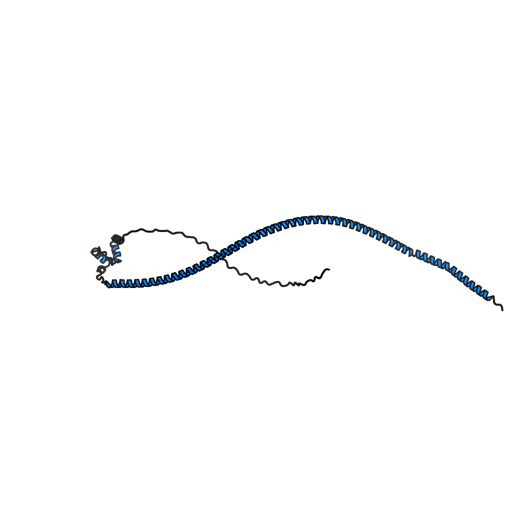.039 1.00 87.75 267 ALA A N 1
ATOM 2012 C CA . ALA A 1 267 ? 50.708 -17.408 -80.443 1.00 87.75 267 ALA A CA 1
ATOM 2013 C C . ALA A 1 267 ? 51.889 -16.755 -81.179 1.00 87.75 267 ALA A C 1
ATOM 2015 O O . ALA A 1 267 ? 52.570 -17.423 -81.957 1.00 87.75 267 ALA A O 1
ATOM 2016 N N . LYS A 1 268 ? 52.171 -15.477 -80.905 1.00 88.44 268 LYS A N 1
ATOM 2017 C CA . LYS A 1 268 ? 53.328 -14.763 -81.453 1.00 88.44 268 LYS A CA 1
ATOM 2018 C C . LYS A 1 268 ? 54.637 -15.387 -80.979 1.00 88.44 268 LYS A C 1
ATOM 2020 O O . LYS A 1 268 ? 55.478 -15.726 -81.809 1.00 88.44 268 LYS A O 1
ATOM 2025 N N . LEU A 1 269 ? 54.774 -15.612 -79.672 1.00 86.19 269 LEU A N 1
ATOM 2026 C CA . LEU A 1 269 ? 55.946 -16.271 -79.094 1.00 86.19 269 LEU A CA 1
ATOM 2027 C C . LEU A 1 269 ? 56.112 -17.699 -79.629 1.00 86.19 269 LEU A C 1
ATOM 2029 O O . LEU A 1 269 ? 57.228 -18.110 -79.930 1.00 86.19 269 LEU A O 1
ATOM 2033 N N . ALA A 1 270 ? 55.020 -18.446 -79.813 1.00 81.06 270 ALA A N 1
ATOM 2034 C CA . ALA A 1 270 ? 55.058 -19.772 -80.428 1.00 81.06 270 ALA A CA 1
ATOM 2035 C C . ALA A 1 270 ? 55.474 -19.726 -81.911 1.00 81.06 270 ALA A C 1
ATOM 2037 O O . ALA A 1 270 ? 56.184 -20.616 -82.375 1.00 81.06 270 ALA A O 1
ATOM 2038 N N . GLY A 1 271 ? 55.068 -18.692 -82.654 1.00 78.62 271 GLY A N 1
ATOM 2039 C CA . GLY A 1 271 ? 55.489 -18.462 -84.037 1.00 78.62 271 GLY A CA 1
ATOM 2040 C C . GLY A 1 271 ? 56.969 -18.089 -84.160 1.00 78.62 271 GLY A C 1
ATOM 2041 O O . GLY A 1 271 ? 57.661 -18.610 -85.033 1.00 78.62 271 GLY A O 1
ATOM 2042 N N . GLU A 1 272 ? 57.478 -17.241 -83.266 1.00 71.62 272 GLU A N 1
ATOM 2043 C CA . GLU A 1 272 ? 58.903 -16.879 -83.188 1.00 71.62 272 GLU A CA 1
ATOM 2044 C C . GLU A 1 272 ? 59.770 -18.067 -82.741 1.00 71.62 272 GLU A C 1
ATOM 2046 O O . GLU A 1 272 ? 60.856 -18.283 -83.278 1.00 71.62 272 GLU A O 1
ATOM 2051 N N . ALA A 1 273 ? 59.258 -18.892 -81.825 1.00 68.62 273 ALA A N 1
ATOM 2052 C CA . ALA A 1 273 ? 59.876 -20.149 -81.412 1.00 68.62 273 ALA A CA 1
ATOM 2053 C C . ALA A 1 273 ? 59.656 -21.301 -82.412 1.00 68.62 273 ALA A C 1
ATOM 2055 O O . ALA A 1 273 ? 60.129 -22.416 -82.178 1.00 68.62 273 ALA A O 1
ATOM 2056 N N . SER A 1 274 ? 58.948 -21.065 -83.524 1.00 71.88 274 SER A N 1
ATOM 2057 C CA . SER A 1 274 ? 58.734 -22.085 -84.547 1.00 71.88 274 SER A CA 1
ATOM 2058 C C . SER A 1 274 ? 60.069 -22.506 -85.152 1.00 71.88 274 SER A C 1
ATOM 2060 O O . SER A 1 274 ? 60.890 -21.672 -85.550 1.00 71.88 274 SER A O 1
ATOM 2062 N N . SER A 1 275 ? 60.258 -23.821 -85.269 1.00 67.50 275 SER A N 1
ATOM 2063 C CA . SER A 1 275 ? 61.447 -24.434 -85.872 1.00 67.50 275 SER A CA 1
ATOM 2064 C C . SER A 1 275 ? 61.781 -23.860 -87.255 1.00 67.50 275 SER A C 1
ATOM 2066 O O . SER A 1 275 ? 62.956 -23.735 -87.593 1.00 67.50 275 SER A O 1
ATOM 2068 N N . GLU A 1 276 ? 60.779 -23.411 -88.020 1.00 72.50 276 GLU A N 1
ATOM 2069 C CA . GLU A 1 276 ? 61.003 -22.756 -89.310 1.00 72.50 276 GLU A CA 1
ATOM 2070 C C . GLU A 1 276 ? 61.611 -21.349 -89.197 1.00 72.50 276 GLU A C 1
ATOM 2072 O O . GLU A 1 276 ? 62.403 -20.944 -90.051 1.00 72.50 276 GLU A O 1
ATOM 2077 N N . HIS A 1 277 ? 61.215 -20.556 -88.195 1.00 73.38 277 HIS A N 1
ATOM 2078 C CA . HIS A 1 277 ? 61.779 -19.220 -87.980 1.00 73.38 277 HIS A CA 1
ATOM 2079 C C . HIS A 1 277 ? 63.216 -19.331 -87.463 1.00 73.38 277 HIS A C 1
ATOM 2081 O O . HIS A 1 277 ? 64.119 -18.692 -88.007 1.00 73.38 277 HIS A O 1
ATOM 2087 N N . LEU A 1 278 ? 63.434 -20.215 -86.485 1.00 77.31 278 LEU A N 1
ATOM 2088 C CA . LEU A 1 278 ? 64.755 -20.500 -85.932 1.00 77.31 278 LEU A CA 1
ATOM 2089 C C . LEU A 1 278 ? 65.707 -21.076 -86.997 1.00 77.31 278 LEU A C 1
ATOM 2091 O O . LEU A 1 278 ? 66.854 -20.642 -87.096 1.00 77.31 278 LEU A O 1
ATOM 2095 N N . GLY A 1 279 ? 65.213 -21.990 -87.844 1.00 76.12 279 GLY A N 1
ATOM 2096 C CA . GLY A 1 279 ? 65.950 -22.540 -88.984 1.00 76.12 279 GLY A CA 1
ATOM 2097 C C . GLY A 1 279 ? 66.377 -21.453 -89.971 1.00 76.12 279 GLY A C 1
ATOM 2098 O O . GLY A 1 279 ? 67.561 -21.327 -90.271 1.00 76.12 279 GLY A O 1
ATOM 2099 N N . ARG A 1 280 ? 65.452 -20.565 -90.372 1.00 79.00 280 ARG A N 1
ATOM 2100 C CA . ARG A 1 280 ? 65.767 -19.405 -91.231 1.00 79.00 280 ARG A CA 1
ATOM 2101 C C . ARG A 1 280 ? 66.797 -18.457 -90.607 1.00 79.00 280 ARG A C 1
ATOM 2103 O O . ARG A 1 280 ? 67.598 -17.861 -91.331 1.00 79.00 280 ARG A O 1
ATOM 2110 N N . GLN A 1 281 ? 66.778 -18.273 -89.287 1.00 81.19 281 GLN A N 1
ATOM 2111 C CA . GLN A 1 281 ? 67.746 -17.425 -88.589 1.00 81.19 281 GLN A CA 1
ATOM 2112 C C . GLN A 1 281 ? 69.141 -18.070 -88.541 1.00 81.19 281 GLN A C 1
ATOM 2114 O O . GLN A 1 281 ? 70.132 -17.385 -88.806 1.00 81.19 281 GLN A O 1
ATOM 2119 N N . MET A 1 282 ? 69.216 -19.377 -88.268 1.00 80.25 282 MET A N 1
ATOM 2120 C CA . MET A 1 282 ? 70.459 -20.154 -88.342 1.00 80.25 282 MET A CA 1
ATOM 2121 C C . MET A 1 282 ? 71.038 -20.143 -89.760 1.00 80.25 282 MET A C 1
ATOM 2123 O O . MET A 1 282 ? 72.216 -19.833 -89.918 1.00 80.25 282 MET A O 1
ATOM 2127 N N . ASP A 1 283 ? 70.216 -20.358 -90.790 1.00 80.44 283 ASP A N 1
ATOM 2128 C CA . ASP A 1 283 ? 70.647 -20.318 -92.194 1.00 80.44 283 ASP A CA 1
ATOM 2129 C C . ASP A 1 283 ? 71.223 -18.953 -92.592 1.00 80.44 283 ASP A C 1
ATOM 2131 O O . ASP A 1 283 ? 72.273 -18.882 -93.236 1.00 80.44 283 ASP A O 1
ATOM 2135 N N . LYS A 1 284 ? 70.599 -17.845 -92.162 1.00 83.25 284 LYS A N 1
ATOM 2136 C CA . LYS A 1 284 ? 71.159 -16.494 -92.361 1.00 83.25 284 LYS A CA 1
ATOM 2137 C C . LYS A 1 284 ? 72.520 -16.332 -91.687 1.00 83.25 284 LYS A C 1
ATOM 2139 O O . LYS A 1 284 ? 73.410 -15.700 -92.259 1.00 83.25 284 LYS A O 1
ATOM 2144 N N . GLN A 1 285 ? 72.691 -16.876 -90.482 1.00 79.81 285 GLN A N 1
ATOM 2145 C CA . GLN A 1 285 ? 73.971 -16.823 -89.779 1.00 79.81 285 GLN A CA 1
ATOM 2146 C C . GLN A 1 285 ? 75.044 -17.639 -90.502 1.00 79.81 285 GLN A C 1
ATOM 2148 O O . GLN A 1 285 ? 76.157 -17.142 -90.667 1.00 79.81 285 GLN A O 1
ATOM 2153 N N . ILE A 1 286 ? 74.691 -18.840 -90.970 1.00 77.62 286 ILE A N 1
ATOM 2154 C CA . ILE A 1 286 ? 75.567 -19.714 -91.756 1.00 77.62 286 ILE A CA 1
ATOM 2155 C C . ILE A 1 286 ? 75.996 -19.001 -93.041 1.00 77.62 286 ILE A C 1
ATOM 2157 O O . ILE A 1 286 ? 77.185 -18.916 -93.326 1.00 77.62 286 ILE A O 1
ATOM 2161 N N . GLN A 1 287 ? 75.069 -18.392 -93.786 1.00 73.75 287 GLN A N 1
ATOM 2162 C CA . GLN A 1 287 ? 75.427 -17.636 -94.989 1.00 73.75 287 GLN A CA 1
ATOM 2163 C C . GLN A 1 287 ? 76.359 -16.454 -94.684 1.00 73.75 287 GLN A C 1
ATOM 2165 O O . GLN A 1 287 ? 77.335 -16.237 -95.403 1.00 73.75 287 GLN A O 1
ATOM 2170 N N . ALA A 1 288 ? 76.112 -15.708 -93.603 1.00 73.75 288 ALA A N 1
ATOM 2171 C CA . ALA A 1 288 ? 76.953 -14.573 -93.224 1.00 73.75 288 ALA A CA 1
ATOM 2172 C C . ALA A 1 288 ? 78.395 -14.988 -92.871 1.00 73.75 288 ALA A C 1
ATOM 2174 O O . ALA A 1 288 ? 79.345 -14.278 -93.219 1.00 73.75 288 ALA A O 1
ATOM 2175 N N . THR A 1 289 ? 78.589 -16.133 -92.210 1.00 71.00 289 THR A N 1
ATOM 2176 C CA . THR A 1 289 ? 79.927 -16.679 -91.932 1.00 71.00 289 THR A CA 1
ATOM 2177 C C . THR A 1 289 ? 80.569 -17.285 -93.176 1.00 71.00 289 THR A C 1
ATOM 2179 O O . THR A 1 289 ? 81.753 -17.036 -93.416 1.00 71.00 289 THR A O 1
ATOM 2182 N N . THR A 1 290 ? 79.808 -17.980 -94.025 1.00 71.69 290 THR A N 1
ATOM 2183 C CA . THR A 1 290 ? 80.309 -18.533 -95.292 1.00 71.69 290 THR A CA 1
ATOM 2184 C C . THR A 1 290 ? 80.796 -17.447 -96.252 1.00 71.69 290 THR A C 1
ATOM 2186 O O . THR A 1 290 ? 81.828 -17.636 -96.887 1.00 71.69 290 THR A O 1
ATOM 2189 N N . VAL A 1 291 ? 80.140 -16.283 -96.318 1.00 70.50 291 VAL A N 1
ATOM 2190 C CA . VAL A 1 291 ? 80.594 -15.149 -97.151 1.00 70.50 291 VAL A CA 1
ATOM 2191 C C . VAL A 1 291 ? 81.828 -14.450 -96.558 1.00 70.50 291 VAL A C 1
ATOM 2193 O O . VAL A 1 291 ? 82.661 -13.926 -97.297 1.00 70.50 291 VAL A O 1
ATOM 2196 N N . ARG A 1 292 ? 82.008 -14.468 -95.230 1.00 61.09 292 ARG A N 1
ATOM 2197 C CA . ARG A 1 292 ? 83.180 -13.862 -94.564 1.00 61.09 292 ARG A CA 1
ATOM 2198 C C . ARG A 1 292 ? 84.460 -14.682 -94.692 1.00 61.09 292 ARG A C 1
ATOM 2200 O O . ARG A 1 292 ? 85.541 -14.097 -94.745 1.00 61.09 292 ARG A O 1
ATOM 2207 N N . LEU A 1 293 ? 84.354 -16.007 -94.751 1.00 67.88 293 LEU A N 1
ATOM 2208 C CA . LEU A 1 293 ? 85.502 -16.910 -94.875 1.00 67.88 293 LEU A CA 1
ATOM 2209 C C . LEU A 1 293 ? 86.402 -16.605 -96.094 1.00 67.88 293 LEU A C 1
ATOM 2211 O O . LEU A 1 293 ? 87.603 -16.422 -95.888 1.00 67.88 293 LEU A O 1
ATOM 2215 N N . PRO A 1 294 ? 85.898 -16.461 -97.336 1.00 67.56 294 PRO A N 1
ATOM 2216 C CA . PRO A 1 294 ? 86.749 -16.166 -98.490 1.00 67.56 294 PRO A CA 1
ATOM 2217 C C . PRO A 1 294 ? 87.398 -14.776 -98.417 1.00 67.56 294 PRO A C 1
ATOM 2219 O O . PRO A 1 294 ? 88.534 -14.618 -98.857 1.00 67.56 294 PRO A O 1
ATOM 2222 N N . VAL A 1 295 ? 86.740 -13.785 -97.803 1.00 67.62 295 VAL A N 1
ATOM 2223 C CA . VAL A 1 295 ? 87.325 -12.448 -97.578 1.00 67.62 295 VAL A CA 1
ATOM 2224 C C . VAL A 1 295 ? 88.478 -12.520 -96.574 1.00 67.62 295 VAL A C 1
ATOM 2226 O O . VAL A 1 295 ? 89.527 -11.911 -96.790 1.00 67.62 295 VAL A O 1
ATOM 2229 N N . PHE A 1 296 ? 88.317 -13.304 -95.505 1.00 69.69 296 PHE A N 1
ATOM 2230 C CA . PHE A 1 296 ? 89.371 -13.526 -94.518 1.00 69.69 296 PHE A CA 1
ATOM 2231 C C . PHE A 1 296 ? 90.578 -14.251 -95.133 1.00 69.69 296 PHE A C 1
ATOM 2233 O O . PHE A 1 296 ? 91.715 -13.806 -94.971 1.00 69.69 296 PHE A O 1
ATOM 2240 N N . PHE A 1 297 ? 90.340 -15.306 -95.920 1.00 70.81 297 PHE A N 1
ATOM 2241 C CA . PHE A 1 297 ? 91.397 -16.008 -96.658 1.00 70.81 297 PHE A CA 1
ATOM 2242 C C . PHE A 1 297 ? 92.101 -15.110 -97.686 1.00 70.81 297 PHE A C 1
ATOM 2244 O O . PHE A 1 297 ? 93.321 -15.197 -97.844 1.00 70.81 297 PHE A O 1
ATOM 2251 N N . PHE A 1 298 ? 91.369 -14.215 -98.355 1.00 73.44 298 PHE A N 1
ATOM 2252 C CA . PHE A 1 298 ? 91.948 -13.255 -99.294 1.00 73.44 298 PHE A CA 1
ATOM 2253 C C . PHE A 1 298 ? 92.894 -12.268 -98.596 1.00 73.44 298 PHE A C 1
ATOM 2255 O O . PHE A 1 298 ? 94.011 -12.047 -99.070 1.00 73.44 298 PHE A O 1
ATOM 2262 N N . PHE A 1 299 ? 92.493 -11.724 -97.442 1.00 71.19 299 PHE A N 1
ATOM 2263 C CA . PHE A 1 299 ? 93.361 -10.867 -96.631 1.00 71.19 299 PHE A CA 1
ATOM 2264 C C . PHE A 1 299 ? 94.605 -11.615 -96.144 1.00 71.19 299 PHE A C 1
ATOM 2266 O O . PHE A 1 299 ? 95.714 -11.108 -96.307 1.00 71.19 299 PHE A O 1
ATOM 2273 N N . LEU A 1 300 ? 94.448 -12.841 -95.634 1.00 75.50 300 LEU A N 1
ATOM 2274 C CA . LEU A 1 300 ? 95.568 -13.645 -95.141 1.00 75.50 300 LEU A CA 1
ATOM 2275 C C . LEU A 1 300 ? 96.602 -13.924 -96.247 1.00 75.50 300 LEU A C 1
ATOM 2277 O O . LEU A 1 300 ? 97.803 -13.742 -96.042 1.00 75.50 300 LEU A O 1
ATOM 2281 N N . ARG A 1 301 ? 96.143 -14.281 -97.454 1.00 74.31 301 ARG A N 1
ATOM 2282 C CA . ARG A 1 301 ? 97.013 -14.517 -98.617 1.00 74.31 301 ARG A CA 1
ATOM 2283 C C . ARG A 1 301 ? 97.759 -13.252 -99.047 1.00 74.31 301 ARG A C 1
ATOM 2285 O O . ARG A 1 301 ? 98.938 -13.329 -99.395 1.00 74.31 301 ARG A O 1
ATOM 2292 N N . LYS A 1 302 ? 97.104 -12.089 -99.009 1.00 75.38 302 LYS A N 1
ATOM 2293 C CA . LYS A 1 302 ? 97.723 -10.805 -99.368 1.00 75.38 302 LYS A CA 1
ATOM 2294 C C . LYS A 1 302 ? 98.836 -10.425 -98.386 1.00 75.38 302 LYS A C 1
ATOM 2296 O O . LYS A 1 302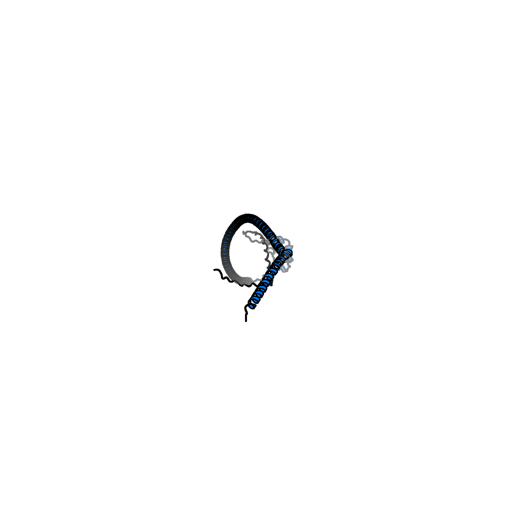 ? 99.907 -10.013 -98.824 1.00 75.38 302 LYS A O 1
ATOM 2301 N N . THR A 1 303 ? 98.622 -10.646 -97.089 1.00 73.69 303 THR A N 1
ATOM 2302 C CA . THR A 1 303 ? 99.631 -10.392 -96.049 1.00 73.69 303 THR A CA 1
ATOM 2303 C C . THR A 1 303 ? 100.836 -11.320 -96.184 1.00 73.69 303 THR A C 1
ATOM 2305 O O . THR A 1 303 ? 101.969 -10.849 -96.169 1.00 73.69 303 THR A O 1
ATOM 2308 N N . ILE A 1 304 ? 100.607 -12.622 -96.403 1.00 75.81 304 ILE A N 1
ATOM 2309 C CA . ILE A 1 304 ? 101.692 -13.593 -96.626 1.00 75.81 304 ILE A CA 1
ATOM 2310 C C . ILE A 1 304 ? 102.521 -13.202 -97.857 1.00 75.81 304 ILE A C 1
ATOM 2312 O O . ILE A 1 304 ? 103.750 -13.205 -97.802 1.00 75.81 304 ILE A O 1
ATOM 2316 N N . THR A 1 305 ? 101.859 -12.800 -98.947 1.00 72.06 305 THR A N 1
ATOM 2317 C CA . THR A 1 305 ? 102.542 -12.385 -100.182 1.00 72.06 305 THR A CA 1
ATOM 2318 C C . THR A 1 305 ? 103.387 -11.128 -99.951 1.00 72.06 305 THR A C 1
ATOM 2320 O O . THR A 1 305 ? 104.539 -11.095 -100.362 1.00 72.06 305 THR A O 1
ATOM 2323 N N . ALA A 1 306 ? 102.869 -10.125 -99.233 1.00 72.00 306 ALA A N 1
ATOM 2324 C CA . ALA A 1 306 ? 103.618 -8.908 -98.913 1.00 72.00 306 ALA A CA 1
ATOM 2325 C C . ALA A 1 306 ? 104.861 -9.178 -98.042 1.00 72.00 306 ALA A C 1
ATOM 2327 O O . ALA A 1 306 ? 105.915 -8.590 -98.282 1.00 72.00 306 ALA A O 1
ATOM 2328 N N . CYS A 1 307 ? 104.770 -10.095 -97.071 1.00 72.75 307 CYS A N 1
ATOM 2329 C CA . CYS A 1 307 ? 105.928 -10.512 -96.275 1.00 72.75 307 CYS A CA 1
ATOM 2330 C C . CYS A 1 307 ? 107.002 -11.206 -97.128 1.00 72.75 307 CYS A C 1
ATOM 2332 O O . CYS A 1 307 ? 108.185 -10.921 -96.957 1.00 72.75 307 CYS A O 1
ATOM 2334 N N . LEU A 1 308 ? 106.601 -12.065 -98.071 1.00 70.50 308 LEU A N 1
ATOM 2335 C CA . LEU A 1 308 ? 107.520 -12.730 -99.001 1.00 70.50 308 LEU A CA 1
ATOM 2336 C C . LEU A 1 308 ? 108.225 -11.732 -99.929 1.00 70.50 308 LEU A C 1
ATOM 2338 O O . LEU A 1 308 ? 109.441 -11.804 -100.080 1.00 70.50 308 LEU A O 1
ATOM 2342 N N . THR A 1 309 ? 107.506 -10.761 -100.499 1.00 68.44 309 THR A N 1
ATOM 2343 C CA . THR A 1 309 ? 108.114 -9.750 -101.383 1.00 68.44 309 THR A CA 1
ATOM 2344 C C . THR A 1 309 ? 109.101 -8.851 -100.635 1.00 68.44 309 THR A C 1
ATOM 2346 O O . THR A 1 309 ? 110.151 -8.507 -101.173 1.00 68.44 309 THR A O 1
ATOM 2349 N N . ASN A 1 310 ? 108.808 -8.503 -99.378 1.00 71.12 310 ASN A N 1
ATOM 2350 C CA . ASN A 1 310 ? 109.717 -7.694 -98.565 1.00 71.12 310 ASN A CA 1
ATOM 2351 C C . ASN A 1 310 ? 110.987 -8.477 -98.172 1.00 71.12 310 ASN A C 1
ATOM 2353 O O . ASN A 1 310 ? 112.085 -7.930 -98.197 1.00 71.12 310 ASN A O 1
ATOM 2357 N N . ALA A 1 311 ? 110.861 -9.780 -97.890 1.00 66.31 311 ALA A N 1
ATOM 2358 C CA . ALA A 1 311 ? 112.010 -10.648 -97.627 1.00 66.31 311 ALA A CA 1
ATOM 2359 C C . ALA A 1 311 ? 112.934 -10.804 -98.853 1.00 66.31 311 ALA A C 1
ATOM 2361 O O . ALA A 1 311 ? 114.152 -10.855 -98.694 1.00 66.31 311 ALA A O 1
ATOM 2362 N N . VAL A 1 312 ? 112.375 -10.829 -100.070 1.00 66.75 312 VAL A N 1
ATOM 2363 C CA . VAL A 1 312 ? 113.159 -10.887 -101.319 1.00 66.75 312 VAL A CA 1
ATOM 2364 C C . VAL A 1 312 ? 113.895 -9.569 -101.592 1.00 66.75 312 VAL A C 1
ATOM 2366 O O . VAL A 1 312 ? 115.058 -9.606 -101.985 1.00 66.75 312 VAL A O 1
ATOM 2369 N N . ASN A 1 313 ? 113.281 -8.410 -101.323 1.00 62.34 313 ASN A N 1
ATOM 2370 C CA . ASN A 1 313 ? 113.945 -7.110 -101.500 1.00 62.34 313 ASN A CA 1
ATOM 2371 C C . ASN A 1 313 ? 115.115 -6.889 -100.524 1.00 62.34 313 ASN A C 1
ATOM 2373 O O . ASN A 1 313 ? 116.126 -6.318 -100.918 1.00 62.34 313 ASN A O 1
ATOM 2377 N N . ILE A 1 314 ? 115.037 -7.396 -99.288 1.00 63.09 314 ILE A N 1
ATOM 2378 C CA . ILE A 1 314 ? 116.142 -7.292 -98.313 1.00 63.09 314 ILE A CA 1
ATOM 2379 C C . ILE A 1 314 ? 117.361 -8.144 -98.729 1.00 63.09 314 ILE A C 1
ATOM 2381 O O . ILE A 1 314 ? 118.491 -7.828 -98.362 1.00 63.09 314 ILE A O 1
ATOM 2385 N N . ALA A 1 315 ? 117.171 -9.200 -99.528 1.00 60.41 315 ALA A N 1
ATOM 2386 C CA . ALA A 1 315 ? 118.265 -10.057 -99.993 1.00 60.41 315 ALA A CA 1
ATOM 2387 C C . ALA A 1 315 ? 119.073 -9.468 -101.171 1.00 60.41 315 ALA A C 1
ATOM 2389 O O . ALA A 1 315 ? 120.169 -9.954 -101.444 1.00 60.41 315 ALA A O 1
ATOM 2390 N N . ALA A 1 316 ? 118.571 -8.432 -101.856 1.00 60.16 316 ALA A N 1
ATOM 2391 C CA . ALA A 1 316 ? 119.192 -7.872 -103.062 1.00 60.16 316 ALA A CA 1
ATOM 2392 C C . ALA A 1 316 ? 120.184 -6.712 -102.807 1.00 60.16 316 ALA A C 1
ATOM 2394 O O . ALA A 1 316 ? 120.932 -6.352 -103.711 1.00 60.16 316 ALA A O 1
ATOM 2395 N N . GLU A 1 317 ? 120.253 -6.151 -101.592 1.00 59.66 317 GLU A N 1
ATOM 2396 C CA . GLU A 1 317 ? 121.095 -4.979 -101.266 1.00 59.66 317 GLU A CA 1
ATOM 2397 C C . GLU A 1 317 ? 122.435 -5.311 -100.563 1.00 59.66 317 GLU A C 1
ATOM 2399 O O . GLU A 1 317 ? 122.996 -4.483 -99.848 1.00 59.66 317 GLU A O 1
ATOM 2404 N N . ARG A 1 318 ? 123.017 -6.502 -100.786 1.00 45.59 318 ARG A N 1
ATOM 2405 C CA . ARG A 1 318 ? 124.410 -6.801 -100.380 1.00 45.59 318 ARG A CA 1
ATOM 2406 C C . ARG A 1 318 ? 125.326 -7.078 -101.577 1.00 45.59 318 ARG A C 1
ATOM 2408 O O . ARG A 1 318 ? 125.315 -8.197 -102.087 1.00 45.59 318 ARG A O 1
ATOM 2415 N N . PRO A 1 319 ? 126.185 -6.125 -101.962 1.00 54.22 319 PRO A N 1
ATOM 2416 C CA . PRO A 1 319 ? 127.437 -6.418 -102.645 1.00 54.22 319 PRO A CA 1
ATOM 2417 C C . PRO A 1 319 ? 128.625 -6.505 -101.672 1.00 54.22 319 PRO A C 1
ATOM 2419 O O . PRO A 1 319 ? 128.650 -5.862 -100.619 1.00 54.22 319 PRO A O 1
ATOM 2422 N N . ALA A 1 320 ? 129.558 -7.371 -102.068 1.00 48.91 320 ALA A N 1
ATOM 2423 C CA . ALA A 1 320 ? 130.897 -7.585 -101.530 1.00 48.91 320 ALA A CA 1
ATOM 2424 C C . ALA A 1 320 ? 131.869 -6.452 -101.893 1.00 48.91 320 ALA A C 1
ATOM 2426 O O . ALA A 1 320 ? 131.559 -5.693 -102.841 1.00 48.91 320 ALA A O 1
#

Foldseek 3Di:
DDDDDDDDDDDDDDDDDDDDDPDDDDDDDDDDDDDDDDDDDDDDDDDDDDDDDDDDDDPVPVVVVVVCPDLVVVLVVCLVPVVDDDPVCNPPPVVLVSSCVRVNPVSSPPPPDPPCPDVVNVVVVVVVVVVVVVVVVVVVVVVVVVVVVVVVVVVVVVVVVVVVVVVVVVVVVVVVVVVVVVVVVVVVVVVVVVVVVVVVVVVVVVVVVVVVVVVVVVVVVVVVVVVVVVVVVVVVVVVVVVVVVVVVVVVVVVVVVVVVVVVVVVVVVVVCVDPVNVVVVVVVVVVVVVVVVVVVVVVVVVVVVVVVVVVVVVVPPDDD

Radius of gyration: 86.58 Å; chains: 1; bounding box: 213×62×200 Å

pLDDT: mean 75.15, std 19.69, range [29.88, 96.38]

Sequence (320 aa):
MLRQVTRSRATARAAGQTRRALSAPAKAPAAPTPAPPAAKPPAAPKPTAAADSSTGSALPKLLLLGLLSAPAATAVYVKQNPQWNPAALRDDARWIRFRELVLGPEATAAPVLADKRSPEDFSAAISKGQQQVKKEEEKAKKKVEKVEKKVEKKVEKVEDKVKKVEKKADKVEKKADEVEKKLEKAEKKAEKAEKKAEKAEKKVAKLKKEAEAETKTVAKKVEDKVHKVEKAVKKEAKVVAAAAAGAVTAVEEKVDAATAKAREEIAKLAGEASSEHLGRQMDKQIQATTVRLPVFFFFLRKTITACLTNAVNIAAERPA